Protein AF-A0A8S8Y1S9-F1 (afdb_monomer_lite)

Structure (mmCIF, N/CA/C/O backbone):
data_AF-A0A8S8Y1S9-F1
#
_entry.id   AF-A0A8S8Y1S9-F1
#
loop_
_atom_site.group_PDB
_atom_site.id
_atom_site.type_symbol
_atom_site.label_atom_id
_atom_site.label_alt_id
_atom_site.label_comp_id
_atom_site.label_asym_id
_atom_site.label_entity_id
_atom_site.label_seq_id
_atom_site.pdbx_PDB_ins_code
_atom_site.Cartn_x
_atom_site.Cartn_y
_atom_site.Cartn_z
_atom_site.occupancy
_atom_site.B_iso_or_equiv
_atom_site.auth_seq_id
_atom_site.auth_comp_id
_atom_site.auth_asym_id
_atom_site.auth_atom_id
_atom_site.pdbx_PDB_model_num
ATOM 1 N N . MET A 1 1 ? -6.685 8.969 -24.071 1.00 69.31 1 MET A N 1
ATOM 2 C CA . MET A 1 1 ? -7.157 7.574 -23.872 1.00 69.31 1 MET A CA 1
ATOM 3 C C . MET A 1 1 ? -6.039 6.537 -23.690 1.00 69.31 1 MET A C 1
ATOM 5 O O . MET A 1 1 ? -6.200 5.666 -22.845 1.00 69.31 1 MET A O 1
ATOM 9 N N . LEU A 1 2 ? -4.897 6.622 -24.392 1.00 87.88 2 LEU A N 1
ATOM 10 C CA . LEU A 1 2 ? -3.814 5.619 -24.298 1.00 87.88 2 LEU A CA 1
ATOM 11 C C . LEU A 1 2 ? -3.268 5.388 -22.871 1.00 87.88 2 LEU A C 1
ATOM 13 O O . LEU A 1 2 ? -3.117 4.245 -22.449 1.00 87.88 2 LEU A O 1
ATOM 17 N N . VAL A 1 3 ? -3.003 6.456 -22.108 1.00 91.81 3 VAL A N 1
ATOM 18 C CA . VAL A 1 3 ? -2.435 6.352 -20.747 1.00 91.81 3 VAL A CA 1
ATOM 19 C C . VAL A 1 3 ? -3.361 5.589 -19.802 1.00 91.81 3 VAL A C 1
ATOM 21 O O . VAL A 1 3 ? -2.899 4.709 -19.082 1.00 91.81 3 VAL A O 1
ATOM 24 N N . ARG A 1 4 ? -4.672 5.847 -19.859 1.00 91.69 4 ARG A N 1
ATOM 25 C CA . ARG A 1 4 ? -5.653 5.132 -19.035 1.00 91.69 4 ARG A CA 1
ATOM 26 C C . ARG A 1 4 ? -5.694 3.637 -19.362 1.00 91.69 4 ARG A C 1
ATOM 28 O O . ARG A 1 4 ? -5.714 2.814 -18.453 1.00 91.69 4 ARG A O 1
ATOM 35 N N . GLY A 1 5 ? -5.621 3.286 -20.647 1.00 94.00 5 GLY A N 1
ATOM 36 C CA . GLY A 1 5 ? -5.500 1.891 -21.079 1.00 94.00 5 GLY A CA 1
ATOM 37 C C . GLY A 1 5 ? -4.238 1.216 -20.531 1.00 94.00 5 GLY A C 1
ATOM 38 O O . GLY A 1 5 ? -4.306 0.093 -20.040 1.00 94.00 5 GLY A O 1
ATOM 39 N N . LEU A 1 6 ? -3.099 1.917 -20.535 1.00 95.12 6 LEU A N 1
ATOM 40 C CA . LEU A 1 6 ? -1.841 1.412 -19.972 1.00 95.12 6 LEU A CA 1
ATOM 41 C C . LEU A 1 6 ? -1.883 1.259 -18.443 1.00 95.12 6 LEU A C 1
ATOM 43 O O . LEU A 1 6 ? -1.315 0.297 -17.927 1.00 95.12 6 LEU A O 1
ATOM 47 N N . GLN A 1 7 ? -2.566 2.157 -17.725 1.00 94.94 7 GLN A N 1
ATOM 48 C CA . GLN A 1 7 ? -2.801 2.031 -16.280 1.00 94.94 7 GLN A CA 1
ATOM 49 C C . GLN A 1 7 ? -3.575 0.748 -15.966 1.00 94.94 7 GLN A C 1
ATOM 51 O O . GLN A 1 7 ? -3.089 -0.087 -15.205 1.00 94.94 7 GLN A O 1
ATOM 56 N N . ILE A 1 8 ? -4.725 0.551 -16.622 1.00 95.50 8 ILE A N 1
ATOM 57 C CA . ILE A 1 8 ? -5.569 -0.639 -16.440 1.00 95.50 8 ILE A CA 1
ATOM 58 C C . ILE A 1 8 ? -4.796 -1.904 -16.816 1.00 95.50 8 ILE A C 1
ATOM 60 O O . ILE A 1 8 ? -4.797 -2.878 -16.068 1.00 95.50 8 ILE A O 1
ATOM 64 N N . LEU A 1 9 ? -4.090 -1.889 -17.950 1.00 96.38 9 LEU A N 1
ATOM 65 C CA . LEU A 1 9 ? -3.278 -3.021 -18.383 1.00 96.38 9 LEU A CA 1
ATOM 66 C C . LEU A 1 9 ? -2.195 -3.360 -17.353 1.00 96.38 9 LEU A C 1
ATOM 68 O O . LEU A 1 9 ? -1.988 -4.533 -17.053 1.00 96.38 9 LEU A O 1
ATOM 72 N N . CYS A 1 10 ? -1.505 -2.357 -16.803 1.00 96.19 10 CYS A N 1
ATOM 73 C CA . CYS A 1 10 ? -0.505 -2.566 -15.759 1.00 96.19 10 CYS A CA 1
ATOM 74 C C . CYS A 1 10 ? -1.126 -3.231 -14.522 1.00 96.19 10 CYS A C 1
ATOM 76 O O . CYS A 1 10 ? -0.596 -4.239 -14.054 1.00 96.19 10 CYS A O 1
ATOM 78 N N . ASP A 1 11 ? -2.261 -2.718 -14.047 1.00 95.75 11 ASP A N 1
ATOM 79 C CA . ASP A 1 11 ? -2.952 -3.225 -12.857 1.00 95.75 11 ASP A CA 1
ATOM 80 C C . ASP A 1 11 ? -3.433 -4.676 -13.075 1.00 95.75 11 ASP A C 1
ATOM 82 O O . ASP A 1 11 ? -3.152 -5.561 -12.265 1.00 95.75 11 ASP A O 1
ATOM 86 N N . VAL A 1 12 ? -4.039 -4.971 -14.232 1.00 97.75 12 VAL A N 1
ATOM 87 C CA . VAL A 1 12 ? -4.480 -6.328 -14.609 1.00 97.75 12 VAL A CA 1
ATOM 88 C C . VAL A 1 12 ? -3.307 -7.305 -14.714 1.00 97.75 12 VAL A C 1
ATOM 90 O O . VAL A 1 12 ? -3.417 -8.455 -14.284 1.00 97.75 12 VAL A O 1
ATOM 93 N N . LEU A 1 13 ? -2.174 -6.886 -15.285 1.00 97.81 13 LEU A N 1
ATOM 94 C CA . LEU A 1 13 ? -0.993 -7.744 -15.400 1.00 97.81 13 LEU A CA 1
ATOM 95 C C . LEU A 1 13 ? -0.376 -8.053 -14.032 1.00 97.81 13 LEU A C 1
ATOM 97 O O . LEU A 1 13 ? 0.079 -9.180 -13.832 1.00 97.81 13 LEU A O 1
ATOM 101 N N . VAL A 1 14 ? -0.388 -7.096 -13.098 1.00 96.31 14 VAL A N 1
ATOM 102 C CA . VAL A 1 14 ? 0.038 -7.322 -11.708 1.00 96.31 14 VAL A CA 1
ATOM 103 C C . VAL A 1 14 ? -0.889 -8.324 -11.021 1.00 96.31 14 VAL A C 1
ATOM 105 O O . VAL A 1 14 ? -0.391 -9.301 -10.471 1.00 96.31 14 VAL A O 1
ATOM 108 N N . ILE A 1 15 ? -2.212 -8.145 -11.118 1.00 96.69 15 ILE A N 1
ATOM 109 C CA . ILE A 1 15 ? -3.206 -9.064 -10.529 1.00 96.69 15 ILE A CA 1
ATOM 110 C C . ILE A 1 15 ? -3.046 -10.487 -11.082 1.00 96.69 15 ILE A C 1
ATOM 112 O O . ILE A 1 15 ? -3.169 -11.467 -10.355 1.00 96.69 15 ILE A O 1
ATOM 116 N N . ARG A 1 16 ? -2.729 -10.617 -12.375 1.00 97.19 16 ARG A N 1
ATOM 117 C CA . ARG A 1 16 ? -2.505 -11.910 -13.042 1.00 97.19 16 ARG A CA 1
ATOM 118 C C . ARG A 1 16 ? -1.104 -12.491 -12.829 1.00 97.19 16 ARG A C 1
ATOM 120 O O . ARG A 1 16 ? -0.742 -13.436 -13.527 1.00 97.19 16 ARG A O 1
ATOM 127 N N . ASN A 1 17 ? -0.299 -11.918 -11.936 1.00 96.69 17 ASN A N 1
ATOM 128 C CA . ASN A 1 17 ? 1.083 -12.324 -11.666 1.00 96.69 17 ASN A CA 1
ATOM 129 C C . ASN A 1 17 ? 2.007 -12.319 -12.903 1.00 96.69 17 ASN A C 1
ATOM 131 O O . ASN A 1 17 ? 3.059 -12.957 -12.928 1.00 96.69 17 ASN A O 1
ATOM 135 N N . LYS A 1 18 ? 1.657 -11.566 -13.955 1.00 97.62 18 LYS A N 1
ATOM 136 C CA . LYS A 1 18 ? 2.454 -11.433 -15.185 1.00 97.62 18 LYS A CA 1
ATOM 137 C C . LYS A 1 18 ? 3.467 -10.298 -15.038 1.00 97.62 18 LYS A C 1
ATOM 139 O O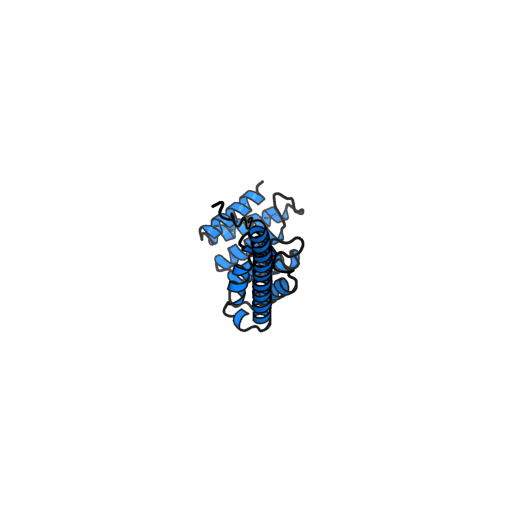 . LYS A 1 18 ? 3.436 -9.315 -15.780 1.00 97.62 18 LYS A O 1
ATOM 144 N N . PHE A 1 19 ? 4.370 -10.414 -14.065 1.00 96.75 19 PHE A N 1
ATOM 145 C CA . PHE A 1 19 ? 5.209 -9.297 -13.610 1.00 96.75 19 PHE A CA 1
ATOM 146 C C . PHE A 1 19 ? 6.200 -8.773 -14.657 1.00 96.75 19 PHE A C 1
ATOM 148 O O . PHE A 1 19 ? 6.443 -7.568 -14.729 1.00 96.75 19 PHE A O 1
ATOM 155 N N . SER A 1 20 ? 6.741 -9.642 -15.515 1.00 96.50 20 SER A N 1
ATOM 156 C CA . SER A 1 20 ? 7.614 -9.224 -16.621 1.00 96.50 20 SER A CA 1
ATOM 157 C C . SER A 1 20 ? 6.879 -8.303 -17.602 1.00 96.50 20 SER A C 1
ATOM 159 O O . SER A 1 20 ? 7.391 -7.234 -17.949 1.00 96.50 20 SER A O 1
ATOM 161 N N . LEU A 1 21 ? 5.649 -8.675 -17.973 1.00 96.94 21 LEU A N 1
ATOM 162 C CA . LEU A 1 21 ? 4.774 -7.884 -18.836 1.00 96.94 21 LEU A CA 1
ATOM 163 C C . LEU A 1 21 ? 4.291 -6.613 -18.130 1.00 96.94 21 LEU A C 1
ATOM 165 O O . LEU A 1 21 ? 4.302 -5.537 -18.733 1.00 96.94 21 LEU A O 1
ATOM 169 N N . ALA A 1 22 ? 3.935 -6.701 -16.846 1.00 97.31 22 ALA A N 1
ATOM 170 C CA . ALA A 1 22 ? 3.565 -5.539 -16.040 1.00 97.31 22 ALA A CA 1
ATOM 171 C C . ALA A 1 22 ? 4.701 -4.507 -16.013 1.00 97.31 22 ALA A C 1
ATOM 173 O O . ALA A 1 22 ? 4.475 -3.326 -16.256 1.00 97.31 22 ALA A O 1
ATOM 174 N N . MET A 1 23 ? 5.948 -4.949 -15.823 1.00 96.56 23 MET A N 1
ATOM 175 C CA . MET A 1 23 ? 7.124 -4.081 -15.872 1.00 96.56 23 MET A CA 1
ATOM 176 C C . MET A 1 23 ? 7.288 -3.422 -17.251 1.00 96.56 23 MET A C 1
ATOM 178 O O . MET A 1 23 ? 7.639 -2.241 -17.325 1.00 96.56 23 MET A O 1
ATOM 182 N N . THR A 1 24 ? 7.072 -4.150 -18.353 1.00 96.88 24 THR A N 1
ATOM 183 C CA . THR A 1 24 ? 7.135 -3.548 -19.697 1.00 96.88 24 THR A CA 1
ATOM 184 C C . THR A 1 24 ? 6.026 -2.523 -19.920 1.00 96.88 24 THR A C 1
ATOM 186 O O . THR A 1 24 ? 6.328 -1.427 -20.390 1.00 96.88 24 THR A O 1
ATOM 189 N N . SER A 1 25 ? 4.796 -2.823 -19.487 1.00 96.50 25 SER A N 1
ATOM 190 C CA . SER A 1 25 ? 3.659 -1.897 -19.538 1.00 96.50 25 SER A CA 1
ATOM 191 C C . SER A 1 25 ? 3.905 -0.651 -18.682 1.00 96.50 25 SER A C 1
ATOM 193 O O . SER A 1 25 ? 3.678 0.473 -19.113 1.00 96.50 25 SER A O 1
ATOM 195 N N . ALA A 1 26 ? 4.481 -0.805 -17.489 1.00 96.31 26 ALA A N 1
ATOM 196 C CA . ALA A 1 26 ? 4.823 0.322 -16.628 1.00 96.31 26 ALA A CA 1
ATOM 197 C C . ALA A 1 26 ? 5.879 1.247 -17.261 1.00 96.31 26 ALA A C 1
ATOM 199 O O . ALA A 1 26 ? 5.830 2.466 -17.101 1.00 96.31 26 ALA A O 1
ATOM 200 N N . LYS A 1 27 ? 6.844 0.695 -18.013 1.00 95.94 27 LYS A N 1
ATOM 201 C CA . LYS A 1 27 ? 7.820 1.514 -18.752 1.00 95.94 27 LYS A CA 1
ATOM 202 C C . LYS A 1 27 ? 7.153 2.338 -19.849 1.00 95.94 27 LYS A C 1
ATOM 204 O O . LYS A 1 27 ? 7.504 3.508 -20.002 1.00 95.94 27 LYS A O 1
ATOM 209 N N . THR A 1 28 ? 6.254 1.734 -20.625 1.00 96.12 28 THR A N 1
ATOM 210 C CA . THR A 1 28 ? 5.525 2.444 -21.683 1.00 96.12 28 THR A CA 1
ATOM 211 C C . THR A 1 28 ? 4.583 3.477 -21.078 1.00 96.12 28 THR A C 1
ATOM 213 O O . THR A 1 28 ? 4.599 4.620 -21.522 1.00 96.12 28 THR A O 1
ATOM 216 N N . LEU A 1 29 ? 3.881 3.132 -19.994 1.00 95.50 29 LEU A N 1
ATOM 217 C CA . LEU A 1 29 ? 3.043 4.047 -19.219 1.00 95.50 29 LEU A CA 1
ATOM 218 C C . LEU A 1 29 ? 3.815 5.302 -18.809 1.00 95.50 29 LEU A C 1
ATOM 220 O O . LEU A 1 29 ? 3.420 6.404 -19.166 1.00 95.50 29 LEU A O 1
ATOM 224 N N . LEU A 1 30 ? 4.951 5.150 -18.121 1.00 94.06 30 LEU A N 1
ATOM 225 C CA . LEU A 1 30 ? 5.742 6.294 -17.658 1.00 94.06 30 LEU A CA 1
ATOM 226 C C . LEU A 1 30 ? 6.335 7.120 -18.808 1.00 94.06 30 LEU A C 1
ATOM 228 O O . LEU A 1 30 ? 6.553 8.319 -18.650 1.00 94.06 30 LEU A O 1
ATOM 232 N N . ARG A 1 31 ? 6.613 6.505 -19.965 1.00 93.62 31 ARG A N 1
ATOM 233 C CA . ARG A 1 31 ? 7.074 7.227 -21.160 1.00 93.62 31 ARG A CA 1
ATOM 234 C C . ARG A 1 31 ? 5.961 8.092 -21.743 1.00 93.62 31 ARG A C 1
ATOM 236 O O . ARG A 1 31 ? 6.203 9.264 -22.010 1.00 93.62 31 ARG A O 1
ATOM 243 N N . GLU A 1 32 ? 4.773 7.527 -21.926 1.00 92.50 32 GLU A N 1
ATOM 244 C CA . GLU A 1 32 ? 3.622 8.262 -22.454 1.00 92.50 32 GLU A CA 1
ATOM 245 C C . GLU A 1 32 ? 3.137 9.317 -21.463 1.00 92.50 32 GLU A C 1
ATOM 247 O O . GLU A 1 32 ? 2.807 10.432 -21.855 1.00 92.50 32 GLU A O 1
ATOM 252 N N . ARG A 1 33 ? 3.196 9.019 -20.163 1.00 90.50 33 ARG A N 1
ATOM 253 C CA . ARG A 1 33 ? 2.768 9.948 -19.123 1.00 90.50 33 ARG A CA 1
ATOM 254 C C . ARG A 1 33 ? 3.610 11.219 -19.069 1.00 90.50 33 ARG A C 1
ATOM 256 O O . ARG A 1 33 ? 3.065 12.283 -18.825 1.00 90.50 33 ARG A O 1
ATOM 263 N N . LYS A 1 34 ? 4.908 11.146 -19.378 1.00 88.94 34 LYS A N 1
ATOM 264 C CA . LYS A 1 34 ? 5.771 12.338 -19.480 1.00 88.94 34 LYS A CA 1
ATOM 265 C C . LYS A 1 34 ? 5.347 13.321 -20.571 1.00 88.94 34 LYS A C 1
ATOM 267 O O . LYS A 1 34 ? 5.717 14.484 -20.488 1.00 88.94 34 LYS A O 1
ATOM 272 N N . LYS A 1 35 ? 4.610 12.865 -21.587 1.00 89.12 35 LYS A N 1
ATOM 273 C CA . LYS A 1 35 ? 4.089 13.731 -22.654 1.00 89.12 35 LYS A CA 1
ATOM 274 C C . LYS A 1 35 ? 2.852 14.518 -22.208 1.00 89.12 35 LYS A C 1
ATOM 276 O O . LYS A 1 35 ? 2.416 15.404 -22.931 1.00 89.12 35 LYS A O 1
ATOM 281 N N . ILE A 1 36 ? 2.288 14.191 -21.042 1.00 85.69 36 ILE A N 1
ATOM 282 C CA . ILE A 1 36 ? 1.087 14.812 -20.484 1.00 85.69 36 ILE A CA 1
ATOM 283 C C . ILE A 1 36 ? 1.468 15.460 -19.144 1.00 85.69 36 ILE A C 1
ATOM 285 O O . ILE A 1 36 ? 1.523 14.767 -18.124 1.00 85.69 36 ILE A O 1
ATOM 289 N N . PRO A 1 37 ? 1.778 16.769 -19.130 1.00 69.81 37 PRO A N 1
ATOM 290 C CA . PRO A 1 37 ? 2.307 17.435 -17.941 1.00 69.81 37 PRO A CA 1
ATOM 291 C C . PRO A 1 37 ? 1.256 17.611 -16.839 1.00 69.81 37 PRO A C 1
ATOM 293 O O . PRO A 1 37 ? 1.598 17.557 -15.659 1.00 69.81 37 PRO A O 1
ATOM 296 N N . ASN A 1 38 ? -0.015 17.769 -17.213 1.00 77.50 38 ASN A N 1
ATOM 297 C CA . ASN A 1 38 ? -1.082 18.073 -16.268 1.00 77.50 38 ASN A CA 1
ATOM 298 C C . ASN A 1 38 ? -1.798 16.802 -15.804 1.00 77.50 38 ASN A C 1
ATOM 300 O O . ASN A 1 38 ? -1.984 15.843 -16.562 1.00 77.50 38 ASN A O 1
ATOM 304 N N . ALA A 1 39 ? -2.181 16.793 -14.529 1.00 73.94 39 ALA A N 1
ATOM 305 C CA . ALA A 1 39 ? -3.190 15.865 -14.052 1.00 73.94 39 ALA A CA 1
ATOM 306 C C . ALA A 1 39 ? -4.544 16.271 -14.647 1.00 73.94 39 ALA A C 1
ATOM 308 O O . ALA A 1 39 ? -4.827 17.454 -14.812 1.00 73.94 39 ALA A O 1
ATOM 309 N N . ASP A 1 40 ? -5.334 15.269 -14.989 1.00 79.25 40 ASP A N 1
ATOM 310 C CA . ASP A 1 40 ? -6.718 15.387 -15.433 1.00 79.25 40 ASP A CA 1
ATOM 311 C C . ASP A 1 40 ? -7.485 14.291 -14.688 1.00 79.25 40 ASP A C 1
ATOM 313 O O . ASP A 1 40 ? -6.892 13.251 -14.362 1.00 79.25 40 ASP A O 1
ATOM 317 N N . ASP A 1 41 ? -8.770 14.499 -14.426 1.00 76.38 41 ASP A N 1
ATOM 318 C CA . ASP A 1 41 ? -9.615 13.621 -13.610 1.00 76.38 41 ASP A CA 1
ATOM 319 C C . ASP A 1 41 ? -9.572 12.172 -14.114 1.00 76.38 41 ASP A C 1
ATOM 321 O O . ASP A 1 41 ? -9.543 11.215 -13.339 1.00 76.38 41 ASP A O 1
ATOM 325 N N . MET A 1 42 ? -9.450 11.995 -15.432 1.00 80.38 42 MET A N 1
ATOM 326 C CA . MET A 1 42 ? -9.393 10.679 -16.070 1.00 80.38 42 MET A CA 1
ATOM 327 C C . MET A 1 42 ? -8.048 9.960 -15.917 1.00 80.38 42 MET A C 1
ATOM 329 O O . MET A 1 42 ? -7.991 8.729 -15.987 1.00 80.38 42 MET A O 1
ATOM 333 N N . ILE A 1 43 ? -6.946 10.697 -15.765 1.00 84.69 43 ILE A N 1
ATOM 334 C CA . ILE A 1 43 ? -5.584 10.137 -15.761 1.00 84.69 43 ILE A CA 1
ATOM 335 C C . ILE A 1 43 ? -4.988 10.136 -14.342 1.00 84.69 43 ILE A C 1
ATOM 337 O O . ILE A 1 43 ? -4.040 9.393 -14.070 1.00 84.69 43 ILE A O 1
ATOM 341 N N . GLY A 1 44 ? -5.533 10.939 -13.429 1.00 87.12 44 GLY A N 1
ATOM 342 C CA . GLY A 1 44 ? -5.057 11.075 -12.056 1.00 87.12 44 GLY A CA 1
ATOM 343 C C . GLY A 1 44 ? -3.690 11.750 -11.976 1.00 87.12 44 GLY A C 1
ATOM 344 O O . GLY A 1 44 ? -3.250 12.424 -12.909 1.00 87.12 44 GLY A O 1
ATOM 345 N N . TYR A 1 45 ? -2.977 11.545 -10.873 1.00 90.56 45 TYR A N 1
ATOM 346 C CA . TYR A 1 45 ? -1.686 12.188 -10.619 1.00 90.56 45 TYR A CA 1
ATOM 347 C C . TYR A 1 45 ? -0.503 11.329 -11.069 1.00 90.56 45 TYR A C 1
ATOM 349 O O . TYR A 1 45 ? -0.516 10.104 -10.958 1.00 90.56 45 TYR A O 1
ATOM 357 N N . TYR A 1 46 ? 0.588 11.973 -11.493 1.00 92.12 46 TYR A N 1
ATOM 358 C CA . TYR A 1 46 ? 1.786 11.265 -11.965 1.00 92.12 46 TYR A CA 1
ATOM 359 C C . TYR A 1 46 ? 2.417 10.341 -10.906 1.00 92.12 46 TYR A C 1
ATOM 361 O O . TYR A 1 46 ? 2.946 9.282 -11.250 1.00 92.12 46 TYR A O 1
ATOM 369 N N . TYR A 1 47 ? 2.315 10.679 -9.615 1.00 92.88 47 TYR A N 1
ATOM 370 C CA . TYR A 1 47 ? 2.852 9.830 -8.547 1.00 92.88 47 TYR A CA 1
ATOM 371 C C . TYR A 1 47 ? 2.186 8.445 -8.497 1.00 92.88 47 TYR A C 1
ATOM 373 O O . TYR A 1 47 ? 2.839 7.477 -8.113 1.00 92.88 47 TYR A O 1
ATOM 381 N N . GLN A 1 48 ? 0.925 8.324 -8.926 1.00 93.62 48 GLN A N 1
ATOM 382 C CA . GLN A 1 48 ? 0.200 7.051 -8.966 1.00 93.62 48 GLN A CA 1
ATOM 383 C C . GLN A 1 48 ? 0.779 6.131 -10.049 1.00 93.62 48 GLN A C 1
ATOM 385 O O . GLN A 1 48 ? 0.903 4.923 -9.860 1.00 93.62 48 GLN A O 1
ATOM 390 N N . ASP A 1 49 ? 1.212 6.698 -11.177 1.00 94.81 49 ASP A N 1
ATOM 391 C CA . ASP A 1 49 ? 1.899 5.945 -12.230 1.00 94.81 49 ASP A CA 1
ATOM 392 C C . ASP A 1 49 ? 3.316 5.540 -11.794 1.00 94.81 49 ASP A C 1
ATOM 394 O O . ASP A 1 49 ? 3.785 4.443 -12.112 1.00 94.81 49 ASP A O 1
ATOM 398 N N . LEU A 1 50 ? 3.992 6.386 -11.004 1.00 95.88 50 LEU A N 1
ATOM 399 C CA . LEU A 1 50 ? 5.253 6.025 -10.352 1.00 95.88 50 LEU A CA 1
ATOM 400 C C . LEU A 1 50 ? 5.060 4.887 -9.340 1.00 95.88 50 LEU A C 1
ATOM 402 O O . LEU A 1 50 ? 5.866 3.961 -9.337 1.00 95.88 50 LEU A O 1
ATOM 406 N N . GLN A 1 51 ? 3.996 4.907 -8.535 1.00 95.75 51 GLN A N 1
ATOM 407 C CA . GLN A 1 51 ? 3.633 3.824 -7.613 1.00 95.75 51 GLN A CA 1
ATOM 408 C C . GLN A 1 51 ? 3.389 2.507 -8.366 1.00 95.75 51 GLN A C 1
ATOM 410 O O . GLN A 1 51 ? 4.012 1.496 -8.036 1.00 95.75 51 GLN A O 1
ATOM 415 N N . ARG A 1 52 ? 2.580 2.525 -9.439 1.00 95.75 52 ARG A N 1
ATOM 416 C CA . ARG A 1 52 ? 2.370 1.363 -10.329 1.00 95.75 52 ARG A CA 1
ATOM 417 C C . ARG A 1 52 ? 3.686 0.816 -10.872 1.00 95.75 52 ARG A C 1
ATOM 419 O O . ARG A 1 52 ? 3.929 -0.390 -10.839 1.00 95.75 52 ARG A O 1
ATOM 426 N N . GLY A 1 53 ? 4.566 1.708 -11.329 1.00 96.12 53 GLY A N 1
ATOM 427 C CA . GLY A 1 53 ? 5.910 1.346 -11.766 1.00 96.12 53 GLY A CA 1
ATOM 428 C C . GLY A 1 53 ? 6.747 0.732 -10.646 1.00 96.12 53 GLY A C 1
ATOM 429 O O . GLY A 1 53 ? 7.369 -0.307 -10.851 1.00 96.12 53 GLY A O 1
ATOM 430 N N . GLY A 1 54 ? 6.737 1.320 -9.452 1.00 96.69 54 GLY A N 1
ATOM 431 C CA . GLY A 1 54 ? 7.408 0.781 -8.269 1.00 96.69 54 GLY A CA 1
ATOM 432 C C . GLY A 1 54 ? 7.011 -0.667 -8.005 1.00 96.69 54 GLY A C 1
ATOM 433 O O . GLY A 1 54 ? 7.878 -1.545 -7.971 1.00 96.69 54 GLY A O 1
ATOM 434 N N . LYS A 1 55 ? 5.700 -0.916 -7.943 1.00 96.50 55 LYS A N 1
ATOM 435 C CA . LYS A 1 55 ? 5.101 -2.231 -7.701 1.00 96.50 55 LYS A CA 1
ATOM 436 C C . LYS A 1 55 ? 5.463 -3.239 -8.790 1.00 96.50 55 LYS A C 1
ATOM 438 O O . LYS A 1 55 ? 6.013 -4.295 -8.489 1.00 96.50 55 LYS A O 1
ATOM 443 N N . ALA A 1 56 ? 5.259 -2.891 -10.061 1.00 97.12 56 ALA A N 1
ATOM 444 C CA . ALA A 1 56 ? 5.562 -3.777 -11.184 1.00 97.12 56 ALA A CA 1
ATOM 445 C C . ALA A 1 56 ? 7.052 -4.166 -11.249 1.00 97.12 56 ALA A C 1
ATOM 447 O O . ALA A 1 56 ? 7.386 -5.321 -11.508 1.00 97.12 56 ALA A O 1
ATOM 448 N N . PHE A 1 57 ? 7.966 -3.222 -10.996 1.00 97.56 57 PHE A N 1
ATOM 449 C CA . PHE A 1 57 ? 9.403 -3.511 -10.982 1.00 97.56 57 PHE A CA 1
ATOM 450 C C . PHE A 1 57 ? 9.830 -4.328 -9.760 1.00 97.56 57 PHE A C 1
ATOM 452 O O . PHE A 1 57 ? 10.680 -5.206 -9.908 1.00 97.56 57 PHE A O 1
ATOM 459 N N . ALA A 1 58 ? 9.276 -4.047 -8.578 1.00 96.56 58 ALA A N 1
ATOM 460 C CA . ALA A 1 58 ? 9.573 -4.795 -7.360 1.00 96.56 58 ALA A CA 1
ATOM 461 C C . ALA A 1 58 ? 9.129 -6.261 -7.480 1.00 96.56 58 ALA A C 1
ATOM 463 O O . ALA A 1 58 ? 9.951 -7.155 -7.278 1.00 96.56 58 ALA A O 1
ATOM 464 N N . LEU A 1 59 ? 7.888 -6.498 -7.921 1.00 96.31 59 LEU A N 1
ATOM 465 C CA . LEU A 1 59 ? 7.330 -7.842 -8.122 1.00 96.31 59 LEU A CA 1
ATOM 466 C C . LEU A 1 59 ? 8.042 -8.622 -9.239 1.00 96.31 59 LEU A C 1
ATOM 468 O O . LEU A 1 59 ? 8.179 -9.836 -9.161 1.00 96.31 59 LEU A O 1
ATOM 472 N N . ALA A 1 60 ? 8.586 -7.934 -10.248 1.00 95.88 60 ALA A N 1
ATOM 473 C CA . ALA A 1 60 ? 9.435 -8.546 -11.277 1.00 95.88 60 ALA A CA 1
ATOM 474 C C . ALA A 1 60 ? 10.882 -8.831 -10.807 1.00 95.88 60 ALA A C 1
ATOM 476 O O . ALA A 1 60 ? 11.766 -9.050 -11.638 1.00 95.88 60 ALA A O 1
ATOM 477 N N . GLY A 1 61 ? 11.168 -8.739 -9.503 1.00 94.69 61 GLY A N 1
ATOM 478 C CA . GLY A 1 61 ? 12.489 -8.980 -8.909 1.00 94.69 61 GLY A CA 1
ATOM 479 C C . GLY A 1 61 ? 13.475 -7.810 -9.025 1.00 94.69 61 GLY A C 1
ATOM 480 O O . GLY A 1 61 ? 14.564 -7.847 -8.454 1.00 94.69 61 GLY A O 1
ATOM 481 N N . LYS A 1 62 ? 13.117 -6.711 -9.700 1.00 96.06 62 LYS A N 1
ATOM 482 C CA . LYS A 1 62 ? 13.984 -5.529 -9.882 1.00 96.06 62 LYS A CA 1
ATOM 483 C C . LYS A 1 62 ? 13.810 -4.525 -8.744 1.00 96.06 62 LYS A C 1
ATOM 485 O O . LYS A 1 62 ? 13.569 -3.335 -8.979 1.00 96.06 62 LYS A O 1
ATOM 490 N N . LYS A 1 63 ? 14.001 -4.999 -7.508 1.00 95.50 63 LYS A N 1
ATOM 491 C CA . LYS A 1 63 ? 13.768 -4.256 -6.254 1.00 95.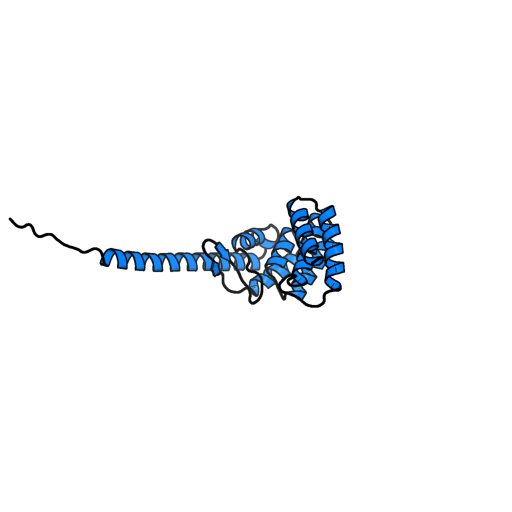50 63 LYS A CA 1
ATOM 492 C C . LYS A 1 63 ? 14.453 -2.885 -6.223 1.00 95.50 63 LYS A C 1
ATOM 494 O O . LYS A 1 63 ? 13.797 -1.889 -5.944 1.00 95.50 63 LYS A O 1
ATOM 499 N N . ARG A 1 64 ? 15.732 -2.784 -6.622 1.00 95.38 64 ARG A N 1
ATOM 500 C CA . ARG A 1 64 ? 16.470 -1.497 -6.659 1.00 95.38 64 ARG A CA 1
ATOM 501 C C . A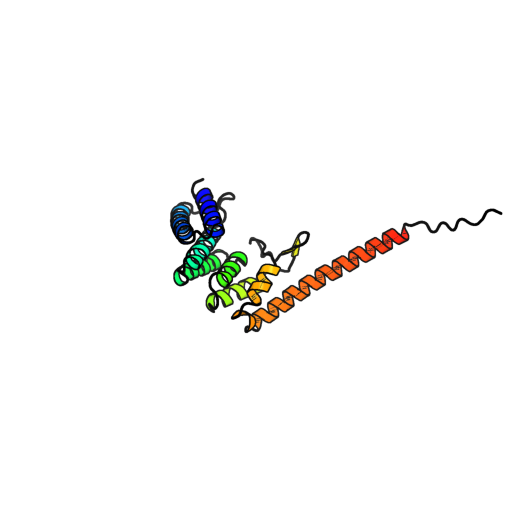RG A 1 64 ? 15.754 -0.436 -7.499 1.00 95.38 64 ARG A C 1
ATOM 503 O O . ARG A 1 64 ? 15.612 0.704 -7.073 1.00 95.38 64 ARG A O 1
ATOM 510 N N . LYS A 1 65 ? 15.269 -0.813 -8.685 1.00 94.94 65 LYS A N 1
ATOM 511 C CA . LYS A 1 65 ? 14.559 0.107 -9.580 1.00 94.94 65 LYS A CA 1
ATOM 512 C C . LYS A 1 65 ? 13.148 0.408 -9.073 1.00 94.94 65 LYS A C 1
ATOM 514 O O . LYS A 1 65 ? 12.751 1.570 -9.111 1.00 94.94 65 LYS A O 1
ATOM 519 N N . GLY A 1 66 ? 12.448 -0.591 -8.533 1.00 96.06 66 GLY A N 1
ATOM 520 C CA . GLY A 1 66 ? 11.161 -0.401 -7.854 1.00 96.06 66 GLY A CA 1
ATOM 521 C C . GLY A 1 66 ? 11.258 0.636 -6.731 1.00 96.06 66 GLY A C 1
ATOM 522 O O . GLY A 1 66 ? 10.545 1.637 -6.751 1.00 96.06 66 GLY A O 1
ATOM 523 N N . LYS A 1 67 ? 12.255 0.492 -5.848 1.00 96.88 67 LYS A N 1
ATOM 524 C CA . LYS A 1 67 ? 12.570 1.447 -4.774 1.00 96.88 67 LYS A CA 1
ATOM 525 C C . LYS A 1 67 ? 12.737 2.878 -5.287 1.00 96.88 67 LYS A C 1
ATOM 527 O O . LYS A 1 67 ? 12.184 3.805 -4.702 1.00 96.88 67 LYS A O 1
ATOM 532 N N . THR A 1 68 ? 13.457 3.087 -6.395 1.00 97.00 68 THR A N 1
ATOM 533 C CA . THR A 1 68 ? 13.618 4.448 -6.946 1.00 97.00 68 THR A CA 1
ATOM 534 C C . THR A 1 68 ? 12.303 5.080 -7.389 1.00 97.00 68 THR A C 1
ATOM 536 O O . THR A 1 68 ? 12.164 6.298 -7.292 1.00 97.00 68 THR A O 1
ATOM 539 N N . PHE A 1 69 ? 11.340 4.285 -7.861 1.00 97.00 69 PHE A N 1
ATOM 540 C CA . PHE A 1 69 ? 10.031 4.799 -8.244 1.00 97.00 69 PHE A CA 1
ATOM 541 C C . PHE A 1 69 ? 9.180 5.133 -7.022 1.00 97.00 69 PHE A C 1
ATOM 543 O O . PHE A 1 69 ? 8.611 6.218 -6.991 1.00 97.00 69 PHE A O 1
ATOM 550 N N . PHE A 1 70 ? 9.186 4.289 -5.988 1.00 97.31 70 PHE A N 1
ATOM 551 C CA . PHE A 1 70 ? 8.492 4.579 -4.731 1.00 97.31 70 PHE A CA 1
ATOM 552 C C . PHE A 1 70 ? 9.012 5.847 -4.049 1.00 97.31 70 PHE A C 1
ATOM 554 O O . PHE A 1 70 ? 8.226 6.710 -3.673 1.00 97.31 70 PHE A O 1
ATOM 561 N N . ILE A 1 71 ? 10.335 6.035 -3.980 1.00 96.69 71 ILE A N 1
ATOM 562 C CA . ILE A 1 71 ? 10.924 7.263 -3.418 1.00 96.69 71 ILE A CA 1
ATOM 563 C C . ILE A 1 71 ? 10.490 8.501 -4.219 1.00 96.69 71 ILE A C 1
ATOM 565 O O . ILE A 1 71 ? 10.233 9.555 -3.641 1.00 96.69 71 ILE A O 1
ATOM 569 N N . LYS A 1 72 ? 10.408 8.401 -5.552 1.00 96.06 72 LYS A N 1
ATOM 570 C CA . LYS A 1 72 ? 9.921 9.505 -6.393 1.00 96.06 72 LYS A CA 1
ATOM 571 C C . LYS A 1 72 ? 8.429 9.767 -6.179 1.00 96.06 72 LYS A C 1
ATOM 573 O O . LYS A 1 72 ? 8.048 10.928 -6.085 1.00 96.06 72 LYS A O 1
ATOM 578 N N . ALA A 1 73 ? 7.619 8.715 -6.065 1.00 95.44 73 ALA A N 1
ATOM 579 C CA . ALA A 1 73 ? 6.192 8.824 -5.781 1.00 95.44 73 ALA A CA 1
ATOM 580 C C . ALA A 1 73 ? 5.944 9.511 -4.429 1.00 95.44 73 ALA A C 1
ATOM 582 O O . ALA A 1 73 ? 5.136 10.433 -4.356 1.00 95.44 73 ALA A O 1
ATOM 583 N N . PHE A 1 74 ? 6.698 9.142 -3.388 1.00 94.69 74 PHE A N 1
ATOM 584 C CA . PHE A 1 74 ? 6.639 9.797 -2.080 1.00 94.69 74 PHE A CA 1
ATOM 585 C C . PHE A 1 74 ? 6.944 11.295 -2.183 1.00 94.69 74 PHE A C 1
ATOM 587 O O . PHE A 1 74 ? 6.140 12.120 -1.764 1.00 94.69 74 PHE A O 1
ATOM 594 N N . LYS A 1 75 ? 8.074 11.653 -2.811 1.00 94.12 75 LYS A N 1
ATOM 595 C CA . LYS A 1 75 ? 8.490 13.057 -2.964 1.00 94.12 75 LYS A CA 1
ATOM 596 C C . LYS A 1 75 ? 7.468 13.902 -3.717 1.00 94.12 75 LYS A C 1
ATOM 598 O O . LYS A 1 75 ? 7.297 15.066 -3.391 1.00 94.12 75 LYS A O 1
ATOM 603 N N . GLN A 1 76 ? 6.827 13.333 -4.734 1.00 92.44 76 GLN A N 1
ATOM 604 C CA . GLN A 1 76 ? 5.863 14.064 -5.548 1.00 92.44 76 GLN A CA 1
ATOM 605 C C . GLN A 1 76 ? 4.483 14.175 -4.892 1.00 92.44 76 GLN A C 1
ATOM 607 O O . GLN A 1 76 ? 3.789 15.160 -5.111 1.00 92.44 76 GLN A O 1
ATOM 612 N N . SER A 1 77 ? 4.075 13.164 -4.128 1.00 90.69 77 SER A N 1
ATOM 613 C CA . SER A 1 77 ? 2.782 13.164 -3.435 1.00 90.69 77 SER A CA 1
ATOM 614 C C . SER A 1 77 ? 2.803 13.883 -2.090 1.00 90.69 77 SER A C 1
ATOM 616 O O . SER A 1 77 ? 1.740 14.121 -1.534 1.00 90.69 77 SER A O 1
ATOM 618 N N . GLY A 1 78 ? 3.986 14.185 -1.549 1.00 89.56 78 GLY A N 1
ATOM 619 C CA . GLY A 1 78 ? 4.113 14.752 -0.209 1.00 89.56 78 GLY A CA 1
ATOM 620 C C . GLY A 1 78 ? 3.807 13.756 0.911 1.00 89.56 78 GLY A C 1
ATOM 621 O O . GLY A 1 78 ? 3.506 14.186 2.011 1.00 89.56 78 GLY A O 1
ATOM 622 N N . GLY A 1 79 ? 3.888 12.445 0.647 1.00 88.19 79 GLY A N 1
ATOM 623 C CA . GLY A 1 79 ? 3.659 11.418 1.671 1.00 88.19 79 GLY A CA 1
ATOM 624 C C . GLY A 1 79 ? 2.400 10.571 1.491 1.00 88.19 79 GLY A C 1
ATOM 625 O O . GLY A 1 79 ? 1.774 10.195 2.474 1.00 88.19 79 GLY A O 1
ATOM 626 N N . CYS A 1 80 ? 2.025 10.218 0.256 1.00 92.12 80 CYS A N 1
ATOM 627 C CA . CYS A 1 80 ? 0.893 9.317 0.023 1.00 92.12 80 CYS A CA 1
ATOM 628 C C . CYS A 1 80 ? 1.084 7.949 0.699 1.00 92.12 80 CYS A C 1
ATOM 630 O O . CYS A 1 80 ? 1.948 7.165 0.293 1.00 92.12 80 CYS A O 1
ATOM 632 N N . ILE A 1 81 ? 0.208 7.647 1.662 1.00 93.56 81 ILE A N 1
ATOM 633 C CA . ILE A 1 81 ? 0.217 6.403 2.446 1.00 93.56 81 ILE A CA 1
ATOM 634 C C . ILE A 1 81 ? 0.038 5.178 1.551 1.00 93.56 81 ILE A C 1
ATOM 636 O O . ILE A 1 81 ? 0.717 4.175 1.734 1.00 93.56 81 ILE A O 1
ATOM 640 N N . ALA A 1 82 ? -0.831 5.250 0.538 1.00 92.62 82 ALA A N 1
ATOM 641 C CA . ALA A 1 82 ? -1.046 4.129 -0.376 1.00 92.62 82 ALA A CA 1
ATOM 642 C C . ALA A 1 82 ? 0.251 3.746 -1.111 1.00 92.62 82 ALA A C 1
ATOM 644 O O . ALA A 1 82 ? 0.566 2.566 -1.264 1.00 92.62 82 ALA A O 1
ATOM 645 N N . ALA A 1 83 ? 1.027 4.750 -1.535 1.00 94.00 83 ALA A N 1
ATOM 646 C CA . ALA A 1 83 ? 2.272 4.537 -2.260 1.00 94.00 83 ALA A CA 1
ATOM 647 C C . ALA A 1 83 ? 3.391 4.001 -1.361 1.00 94.00 83 ALA A C 1
ATOM 649 O O . ALA A 1 83 ? 4.171 3.157 -1.804 1.00 94.00 83 ALA A O 1
ATOM 650 N N . THR A 1 84 ? 3.486 4.479 -0.118 1.00 94.81 84 THR A N 1
ATOM 651 C CA . THR A 1 84 ? 4.466 3.977 0.852 1.00 94.81 84 THR A CA 1
ATOM 652 C C . THR A 1 84 ? 4.105 2.586 1.355 1.00 94.81 84 THR A C 1
ATOM 654 O O . THR A 1 84 ? 5.002 1.754 1.445 1.00 94.81 84 THR A O 1
ATOM 657 N N . LEU A 1 85 ? 2.819 2.292 1.570 1.00 95.00 85 LEU A N 1
ATOM 658 C CA . LEU A 1 85 ? 2.311 0.963 1.923 1.00 95.00 85 LEU A CA 1
ATOM 659 C C . LEU A 1 85 ? 2.641 -0.075 0.841 1.00 95.00 85 LEU A C 1
ATOM 661 O O . LEU A 1 85 ? 3.202 -1.131 1.136 1.00 95.00 85 LEU A O 1
ATOM 665 N N . ASP A 1 86 ? 2.368 0.238 -0.430 1.00 94.81 86 ASP A N 1
ATOM 666 C CA . ASP A 1 86 ? 2.775 -0.612 -1.558 1.00 94.81 86 ASP A CA 1
ATOM 667 C C . ASP A 1 86 ? 4.303 -0.815 -1.601 1.00 94.81 86 ASP A C 1
ATOM 669 O O . ASP A 1 86 ? 4.783 -1.862 -2.035 1.00 94.81 86 ASP A O 1
ATOM 673 N N . ALA A 1 87 ? 5.088 0.171 -1.154 1.00 94.81 87 ALA A N 1
ATOM 674 C CA . ALA A 1 87 ? 6.544 0.091 -1.167 1.00 94.81 87 ALA A CA 1
ATOM 675 C C . ALA A 1 87 ? 7.090 -0.896 -0.127 1.00 94.81 87 ALA A C 1
ATOM 677 O O . ALA A 1 87 ? 7.904 -1.751 -0.483 1.00 94.81 87 ALA A O 1
ATOM 678 N N . VAL A 1 88 ? 6.644 -0.794 1.131 1.00 94.75 88 VAL A N 1
ATOM 679 C CA . VAL A 1 88 ? 7.080 -1.697 2.216 1.00 94.75 88 VAL A CA 1
ATOM 680 C C . VAL A 1 88 ? 6.535 -3.112 2.055 1.00 94.75 88 VAL A C 1
ATOM 682 O O . VAL A 1 88 ? 7.213 -4.063 2.428 1.00 94.75 88 VAL A O 1
ATOM 685 N N . THR A 1 89 ? 5.365 -3.272 1.434 1.00 93.44 89 THR A N 1
ATOM 686 C CA . THR A 1 89 ? 4.818 -4.602 1.117 1.00 93.44 89 THR A CA 1
ATOM 687 C C . THR A 1 89 ? 5.521 -5.259 -0.073 1.00 93.44 89 THR A C 1
ATOM 689 O O . THR A 1 89 ? 5.735 -6.466 -0.065 1.00 93.44 89 THR A O 1
ATOM 692 N N . ALA A 1 90 ? 5.919 -4.498 -1.100 1.00 92.75 90 ALA A N 1
ATOM 693 C CA . ALA A 1 90 ? 6.594 -5.062 -2.272 1.00 92.75 90 ALA A CA 1
ATOM 694 C C . ALA A 1 90 ? 8.108 -5.275 -2.075 1.00 92.75 90 ALA A C 1
ATOM 696 O O . ALA A 1 90 ? 8.719 -6.094 -2.771 1.00 92.75 90 ALA A O 1
ATOM 697 N N . ILE A 1 91 ? 8.743 -4.506 -1.187 1.00 93.00 91 ILE A N 1
ATOM 698 C CA . ILE A 1 91 ? 10.178 -4.585 -0.895 1.00 93.00 91 ILE A CA 1
ATOM 699 C C . ILE A 1 91 ? 10.365 -4.685 0.619 1.00 93.00 91 ILE A C 1
ATOM 701 O O . ILE A 1 91 ? 10.573 -3.691 1.313 1.00 93.00 91 ILE A O 1
ATOM 705 N N . GLU A 1 92 ? 10.330 -5.920 1.102 1.00 87.12 92 GLU A N 1
ATOM 706 C CA . GLU A 1 92 ? 10.563 -6.244 2.506 1.00 87.12 92 GLU A CA 1
ATOM 707 C C . GLU A 1 92 ? 11.971 -5.832 2.971 1.00 87.12 92 GLU A C 1
ATOM 709 O O . GLU A 1 92 ? 12.937 -5.860 2.199 1.00 87.12 92 GLU A O 1
ATOM 714 N N . ASN A 1 93 ? 12.082 -5.502 4.261 1.00 85.44 93 ASN A N 1
ATOM 715 C CA . ASN A 1 93 ? 13.331 -5.213 4.978 1.00 85.44 93 ASN A CA 1
ATOM 716 C C . ASN A 1 93 ? 14.151 -4.011 4.463 1.00 85.44 93 ASN A C 1
ATOM 718 O O . ASN A 1 93 ? 15.343 -3.913 4.754 1.00 85.44 93 ASN A O 1
ATOM 722 N N . ASP A 1 94 ? 13.541 -3.066 3.740 1.00 92.06 94 ASP A N 1
ATOM 723 C CA . ASP A 1 94 ? 14.219 -1.838 3.308 1.00 92.06 94 ASP A CA 1
ATOM 724 C C . ASP A 1 94 ? 14.019 -0.678 4.299 1.00 92.06 94 ASP A C 1
ATOM 726 O O . ASP A 1 94 ? 12.933 -0.108 4.401 1.00 92.06 94 ASP A O 1
ATOM 730 N N . GLU A 1 95 ? 15.094 -0.278 4.982 1.00 91.06 95 GLU A N 1
ATOM 731 C CA . GLU A 1 95 ? 15.079 0.775 6.017 1.00 91.06 95 GLU A CA 1
ATOM 732 C C . GLU A 1 95 ? 14.549 2.114 5.519 1.00 91.06 95 GLU A C 1
ATOM 734 O O . GLU A 1 95 ? 13.799 2.801 6.207 1.00 91.06 95 GLU A O 1
ATOM 739 N N . LYS A 1 96 ? 14.905 2.482 4.288 1.00 93.44 96 LYS A N 1
ATOM 740 C CA . LYS A 1 96 ? 14.491 3.766 3.731 1.00 93.44 96 LYS A CA 1
ATOM 741 C C . LYS A 1 96 ? 13.001 3.773 3.413 1.00 93.44 96 LYS A C 1
ATOM 743 O O . LYS A 1 96 ? 12.364 4.805 3.569 1.00 93.44 96 LYS A O 1
ATOM 748 N N . LEU A 1 97 ? 12.451 2.664 2.922 1.00 94.25 97 LEU A N 1
ATOM 749 C CA . LEU A 1 97 ? 11.017 2.575 2.644 1.00 94.25 97 LEU A CA 1
ATOM 750 C C . LEU A 1 97 ? 10.200 2.504 3.938 1.00 94.25 97 LEU A C 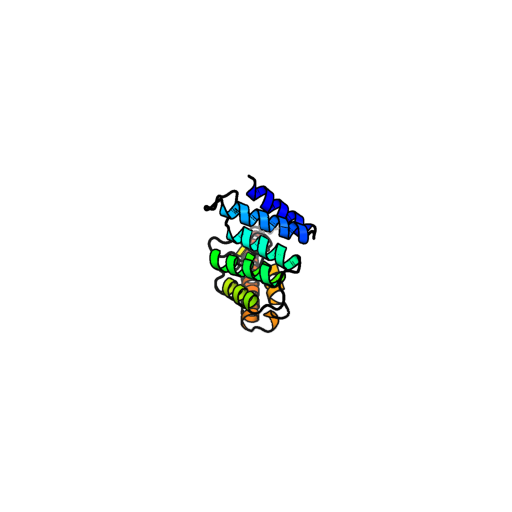1
ATOM 752 O O . LEU A 1 97 ? 9.150 3.136 4.000 1.00 94.25 97 LEU A O 1
ATOM 756 N N . ALA A 1 98 ? 10.715 1.822 4.965 1.00 93.94 98 ALA A N 1
ATOM 757 C CA . ALA A 1 98 ? 10.126 1.805 6.302 1.00 93.94 98 ALA A CA 1
ATOM 758 C C . ALA A 1 98 ? 10.045 3.217 6.912 1.00 93.94 98 ALA A C 1
ATOM 760 O O . ALA A 1 98 ? 8.963 3.645 7.303 1.00 93.94 98 ALA A O 1
ATOM 761 N N . ASP A 1 99 ? 11.141 3.983 6.891 1.00 93.88 99 ASP A N 1
ATOM 762 C CA . ASP A 1 99 ? 11.161 5.371 7.381 1.00 93.88 99 ASP A CA 1
ATOM 763 C C . ASP A 1 99 ? 10.184 6.273 6.602 1.00 93.88 99 ASP A C 1
ATOM 765 O O . ASP A 1 99 ? 9.430 7.041 7.195 1.00 93.88 99 ASP A O 1
ATOM 769 N N . LEU A 1 100 ? 10.114 6.147 5.270 1.00 94.31 100 LEU A N 1
ATOM 770 C CA . LEU A 1 100 ? 9.138 6.900 4.468 1.00 94.31 100 LEU A CA 1
ATOM 771 C C . LEU A 1 100 ? 7.686 6.536 4.805 1.00 94.31 100 LEU A C 1
ATOM 773 O O . LEU A 1 100 ? 6.826 7.417 4.817 1.00 94.31 100 LEU A O 1
ATOM 777 N N . PHE A 1 101 ? 7.409 5.259 5.071 1.00 95.12 101 PHE A N 1
ATOM 778 C CA . PHE A 1 101 ? 6.084 4.801 5.477 1.00 95.12 101 PHE A CA 1
ATOM 779 C C . PHE A 1 101 ? 5.686 5.364 6.843 1.00 95.12 101 PHE A C 1
ATOM 781 O O . PHE A 1 101 ? 4.610 5.947 6.966 1.00 95.12 101 PHE A O 1
ATOM 788 N N . LEU A 1 102 ? 6.576 5.303 7.833 1.00 93.75 102 LEU A N 1
ATOM 789 C CA . LEU A 1 102 ? 6.328 5.875 9.157 1.00 93.75 102 LEU A CA 1
ATOM 790 C C . LEU A 1 102 ? 6.085 7.385 9.091 1.00 93.75 102 LEU A C 1
ATOM 792 O O . LEU A 1 102 ? 5.093 7.860 9.634 1.00 93.75 102 LEU A O 1
ATOM 796 N N . ARG A 1 103 ? 6.887 8.127 8.317 1.00 93.19 103 ARG A N 1
ATOM 797 C CA . ARG A 1 103 ? 6.660 9.566 8.091 1.00 93.19 103 ARG A CA 1
ATOM 798 C C . ARG A 1 103 ? 5.296 9.858 7.467 1.00 93.19 103 ARG A C 1
ATOM 800 O O . ARG A 1 103 ? 4.638 10.811 7.870 1.00 93.19 103 ARG A O 1
ATOM 807 N N . SER A 1 104 ? 4.854 9.044 6.502 1.00 92.94 104 SER A N 1
ATOM 808 C CA . SER A 1 104 ? 3.515 9.212 5.916 1.00 92.94 104 SER A CA 1
ATOM 809 C C . SER A 1 104 ? 2.385 8.952 6.919 1.00 92.94 104 SER A C 1
ATOM 811 O O . SER A 1 104 ? 1.337 9.581 6.821 1.00 92.94 104 SER A O 1
ATOM 813 N N . LEU A 1 105 ? 2.597 8.070 7.903 1.00 92.25 105 LEU A N 1
ATOM 814 C CA . LEU A 1 105 ? 1.639 7.821 8.987 1.00 92.25 105 LEU A CA 1
ATOM 815 C C . LEU A 1 105 ? 1.672 8.918 10.057 1.00 92.25 105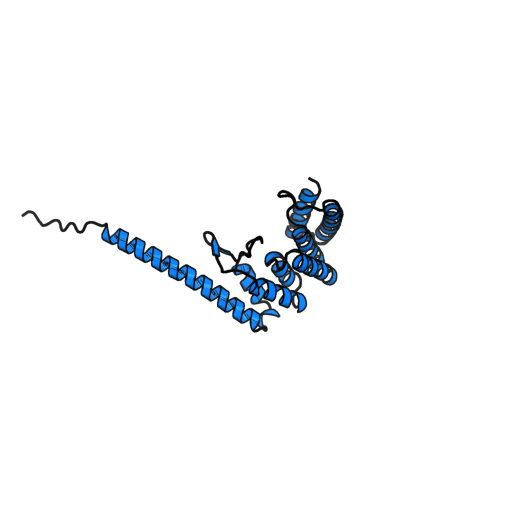 LEU A C 1
ATOM 817 O O . LEU A 1 105 ? 0.629 9.305 10.578 1.00 92.25 105 LEU A O 1
ATOM 821 N N . GLU A 1 106 ? 2.837 9.472 10.372 1.00 90.06 106 GLU A N 1
ATOM 822 C CA . GLU A 1 106 ? 2.956 10.615 11.286 1.00 90.06 106 GLU A CA 1
ATOM 823 C C . GLU A 1 106 ? 2.229 11.849 10.738 1.00 90.06 106 GLU A C 1
ATOM 825 O O . GLU A 1 106 ? 1.533 12.535 11.481 1.00 90.06 106 GLU A O 1
ATOM 830 N N . GLN A 1 107 ? 2.321 12.076 9.425 1.00 86.19 107 GLN A N 1
ATOM 831 C CA . GLN A 1 107 ? 1.616 13.148 8.713 1.00 86.19 107 GLN A CA 1
ATOM 832 C C . GLN A 1 107 ? 0.140 12.828 8.438 1.00 86.19 107 GLN A C 1
ATOM 834 O O . GLN A 1 107 ? -0.585 13.660 7.895 1.00 86.19 107 GLN A O 1
ATOM 839 N N . SER A 1 108 ? -0.309 11.619 8.777 1.00 85.25 108 SER A N 1
ATOM 840 C CA . SER A 1 108 ? -1.679 11.195 8.525 1.00 85.25 108 SER A CA 1
ATOM 841 C C . SER A 1 108 ? -2.660 11.779 9.540 1.00 85.25 108 SER A C 1
ATOM 843 O O . SER A 1 108 ? -2.358 11.918 10.733 1.00 85.25 108 SER A O 1
ATOM 845 N N . GLY A 1 109 ? -3.861 12.080 9.045 1.00 84.50 109 GLY A N 1
ATOM 846 C CA . GLY A 1 109 ? -4.986 12.543 9.849 1.00 84.50 109 GLY A CA 1
ATOM 847 C C . GLY A 1 109 ? -5.548 11.477 10.805 1.00 84.50 109 GLY A C 1
ATOM 848 O O . GLY A 1 109 ? -4.930 10.435 11.044 1.00 84.50 109 GLY A O 1
ATOM 849 N N . PRO A 1 110 ? -6.715 11.734 11.413 1.00 87.25 110 PRO A N 1
ATOM 850 C CA . PRO A 1 110 ? -7.393 10.754 12.255 1.00 87.25 110 PRO A CA 1
ATOM 851 C C . PRO A 1 110 ? -7.939 9.577 11.431 1.00 87.25 110 PRO A C 1
ATOM 853 O O . PRO A 1 110 ? -8.196 9.696 10.232 1.00 87.25 110 PRO A O 1
ATOM 856 N N . VAL A 1 111 ? -8.153 8.440 12.093 1.00 90.88 111 VAL A N 1
ATOM 857 C CA . VAL A 1 111 ? -8.923 7.327 11.535 1.00 90.88 111 VAL A CA 1
ATOM 858 C C . VAL A 1 111 ? -10.378 7.755 11.389 1.00 90.88 111 VAL A C 1
ATOM 860 O O . VAL A 1 111 ? -10.985 8.286 12.318 1.00 90.88 111 VAL A O 1
ATOM 863 N N . LEU A 1 112 ? -10.938 7.490 10.217 1.00 88.50 112 LEU A N 1
ATOM 864 C CA . LEU A 1 112 ? -12.336 7.718 9.894 1.00 88.50 112 LEU A CA 1
ATOM 865 C C . LEU A 1 112 ? -13.032 6.375 9.712 1.00 88.50 112 LEU A C 1
ATOM 867 O O . LEU A 1 112 ? -12.451 5.426 9.182 1.00 88.50 112 LEU A O 1
ATOM 871 N N . ARG A 1 113 ? -14.302 6.303 10.104 1.00 88.12 113 ARG A N 1
ATOM 872 C CA . ARG A 1 113 ? -15.154 5.168 9.764 1.00 88.12 113 ARG A CA 1
ATOM 873 C C . ARG A 1 113 ? -15.963 5.483 8.517 1.00 88.12 113 ARG A C 1
ATOM 875 O O . ARG A 1 113 ? -16.707 6.459 8.482 1.00 88.12 113 ARG A O 1
ATOM 882 N N . LEU A 1 114 ? -15.810 4.646 7.497 1.00 85.12 114 LEU A N 1
ATOM 883 C CA . LEU A 1 114 ? -16.559 4.722 6.248 1.00 85.12 114 LEU A CA 1
ATOM 884 C C . LEU A 1 114 ? -17.354 3.423 6.088 1.00 85.12 114 LEU A C 1
ATOM 886 O O . LEU A 1 114 ? -16.856 2.405 5.612 1.00 85.12 114 LEU A O 1
ATOM 890 N N . GLY A 1 115 ? -18.606 3.451 6.547 1.00 84.31 115 GLY A N 1
ATOM 891 C CA . GLY A 1 115 ? -19.456 2.264 6.613 1.00 84.31 115 GLY A CA 1
ATOM 892 C C . GLY A 1 115 ? -18.933 1.249 7.634 1.00 84.31 115 GLY A C 1
ATOM 893 O O . GLY A 1 115 ? -18.938 1.512 8.837 1.00 84.31 115 GLY A O 1
ATOM 894 N N . GLN A 1 116 ? -18.502 0.083 7.149 1.00 84.75 116 GLN A N 1
ATOM 895 C CA . GLN A 1 116 ? -17.986 -1.012 7.985 1.00 84.75 116 GLN A CA 1
ATOM 896 C C . GLN A 1 116 ? -16.454 -1.045 8.082 1.00 84.75 116 GLN A C 1
ATOM 898 O O . GLN A 1 116 ? -15.919 -1.874 8.811 1.00 84.75 116 GLN A O 1
ATOM 903 N N . SER A 1 117 ? -15.738 -0.180 7.356 1.00 88.88 117 SER A N 1
ATOM 904 C CA . SER A 1 117 ? -14.275 -0.161 7.360 1.00 88.88 117 SER A CA 1
ATOM 905 C C . SER A 1 117 ? -13.710 1.096 8.017 1.00 88.88 117 SER A C 1
ATOM 907 O O . SER A 1 117 ? -14.303 2.180 7.998 1.00 88.88 117 SER A O 1
ATOM 909 N N . PHE A 1 118 ? -12.521 0.932 8.595 1.00 91.12 118 PHE A N 1
ATOM 910 C CA . PHE A 1 118 ? -11.719 2.021 9.136 1.00 91.12 118 PHE A CA 1
ATOM 911 C C . PHE A 1 118 ? -10.691 2.448 8.100 1.00 91.12 118 PHE A C 1
ATOM 913 O O . PHE A 1 118 ? -9.902 1.636 7.610 1.00 91.12 118 PHE A O 1
ATOM 920 N N . MET A 1 119 ? -10.703 3.731 7.774 1.00 90.88 119 MET A N 1
ATOM 921 C CA . MET A 1 119 ? -9.917 4.317 6.703 1.00 90.88 119 MET A CA 1
ATOM 922 C C . MET A 1 119 ? -9.086 5.468 7.257 1.00 90.88 119 MET A C 1
ATOM 924 O O . MET A 1 119 ? -9.549 6.270 8.064 1.00 90.88 119 MET A O 1
ATOM 928 N N . LEU A 1 120 ? -7.845 5.554 6.804 1.00 89.94 120 LEU A N 1
ATOM 929 C CA . LEU A 1 120 ? -6.940 6.651 7.089 1.00 89.94 120 LEU A CA 1
ATOM 930 C C . LEU A 1 120 ? -6.833 7.496 5.824 1.00 89.94 120 LEU A C 1
ATOM 932 O O . LEU A 1 120 ? -6.348 7.020 4.794 1.00 89.94 120 LEU A O 1
ATOM 936 N N . GLN A 1 121 ? -7.325 8.730 5.884 1.00 82.25 121 GLN A N 1
ATOM 937 C CA . GLN A 1 121 ? -7.357 9.631 4.738 1.00 82.25 121 GLN A CA 1
ATOM 938 C C . GLN A 1 121 ? -6.598 10.920 5.066 1.00 82.25 121 GLN A C 1
ATOM 940 O O . GLN A 1 121 ? -7.082 11.725 5.859 1.00 82.25 121 GLN A O 1
ATOM 945 N N . PRO A 1 122 ? -5.408 11.126 4.483 1.00 81.12 122 PRO A N 1
ATOM 946 C CA . PRO A 1 122 ? -4.737 12.419 4.521 1.00 81.12 122 PRO A CA 1
ATOM 947 C C . PRO A 1 122 ? -5.413 13.418 3.573 1.00 81.12 122 PRO A C 1
ATOM 949 O O . PRO A 1 122 ? -6.044 13.024 2.586 1.00 81.12 122 PRO A O 1
ATOM 952 N N . ASP A 1 123 ? -5.213 14.709 3.830 1.00 76.56 123 ASP A N 1
ATOM 953 C CA . ASP A 1 123 ? -5.762 15.785 3.003 1.00 76.56 123 ASP A CA 1
ATOM 954 C C . ASP A 1 123 ? -5.334 15.641 1.535 1.00 76.56 123 ASP A C 1
ATOM 956 O O . ASP A 1 123 ? -4.150 15.502 1.219 1.00 76.56 123 ASP A O 1
ATOM 960 N N . ASN A 1 124 ? -6.309 15.681 0.621 1.00 78.81 124 ASN A N 1
ATOM 961 C CA . ASN A 1 124 ? -6.118 15.570 -0.834 1.00 78.81 124 ASN A CA 1
ATOM 962 C C . ASN A 1 124 ? -5.407 14.287 -1.316 1.00 78.81 124 ASN A C 1
ATOM 964 O O . ASN A 1 124 ? -4.900 14.233 -2.441 1.00 78.81 124 ASN A O 1
ATOM 968 N N . LEU A 1 125 ? -5.373 13.237 -0.494 1.00 84.94 125 LEU A N 1
ATOM 969 C CA . LEU A 1 125 ? -4.737 11.960 -0.810 1.00 84.94 125 LEU A CA 1
ATOM 970 C C . LEU A 1 125 ? -5.735 10.797 -0.704 1.00 84.94 125 LEU A C 1
ATOM 972 O O . LEU A 1 125 ? -6.766 10.909 -0.038 1.00 84.94 125 LEU A O 1
ATOM 976 N N . PRO A 1 126 ? -5.469 9.670 -1.394 1.00 85.56 126 PRO A N 1
ATOM 977 C CA . PRO A 1 126 ? -6.365 8.524 -1.357 1.00 85.56 126 PRO A CA 1
ATOM 978 C C . PRO A 1 126 ? -6.443 7.937 0.054 1.00 85.56 126 PRO A C 1
ATOM 980 O O . PRO A 1 126 ? -5.421 7.769 0.724 1.00 85.56 126 PRO A O 1
ATOM 983 N N . ALA A 1 127 ? -7.660 7.583 0.463 1.00 88.50 127 ALA A N 1
ATOM 984 C CA . ALA A 1 127 ? -7.908 6.868 1.703 1.00 88.50 127 ALA A CA 1
ATOM 985 C C . ALA A 1 127 ? -7.346 5.439 1.630 1.00 88.50 127 ALA A C 1
ATOM 987 O O . ALA A 1 127 ? -7.433 4.773 0.594 1.00 88.50 127 ALA A O 1
ATOM 988 N N . VAL A 1 128 ? -6.782 4.969 2.739 1.00 91.75 128 VAL A N 1
ATOM 989 C CA . VAL A 1 128 ? -6.190 3.632 2.862 1.00 91.75 128 VAL A CA 1
ATOM 990 C C . VAL A 1 128 ? -6.807 2.910 4.046 1.00 91.75 128 VAL A C 1
ATOM 992 O O . VAL A 1 128 ? -6.975 3.491 5.114 1.00 91.75 128 VAL A O 1
ATOM 995 N N . GLU A 1 129 ? -7.124 1.633 3.867 1.00 93.44 129 GLU A N 1
ATOM 996 C CA . GLU A 1 129 ? -7.699 0.815 4.929 1.00 93.44 129 GLU A CA 1
ATOM 997 C C . GLU A 1 129 ? -6.700 0.592 6.069 1.00 93.44 129 GLU A C 1
ATOM 999 O O . GLU A 1 129 ? -5.564 0.153 5.858 1.00 93.44 129 GLU A O 1
ATOM 1004 N N . VAL A 1 130 ? -7.142 0.860 7.298 1.00 92.56 130 VAL A N 1
ATOM 1005 C CA . VAL A 1 130 ? -6.305 0.759 8.500 1.00 92.56 130 VAL A CA 1
ATOM 1006 C C . VAL A 1 130 ? -5.837 -0.678 8.729 1.00 92.56 130 VAL A C 1
ATOM 1008 O O . VAL A 1 130 ? -4.704 -0.889 9.152 1.00 92.56 130 VAL A O 1
ATOM 1011 N N . VAL A 1 131 ? -6.648 -1.676 8.373 1.00 92.81 131 VAL A N 1
ATOM 1012 C CA . VAL A 1 131 ? -6.282 -3.099 8.476 1.00 92.81 131 VAL A CA 1
ATOM 1013 C C . VAL A 1 131 ? -5.023 -3.415 7.660 1.00 92.81 131 VAL A C 1
ATOM 1015 O O . VAL A 1 131 ? -4.116 -4.091 8.147 1.00 92.81 131 VAL A O 1
ATOM 1018 N N . ALA A 1 132 ? -4.922 -2.884 6.438 1.00 93.00 132 ALA A N 1
ATOM 1019 C CA . ALA A 1 132 ? -3.752 -3.089 5.587 1.00 93.00 132 ALA A CA 1
ATOM 1020 C C . ALA A 1 132 ? -2.497 -2.406 6.160 1.00 93.00 132 ALA A C 1
ATOM 1022 O O . ALA A 1 132 ? -1.400 -2.961 6.083 1.00 93.00 132 ALA A O 1
ATOM 1023 N N . ILE A 1 133 ? -2.667 -1.230 6.774 1.00 93.75 133 ILE A N 1
ATOM 1024 C CA . ILE A 1 133 ? -1.596 -0.491 7.455 1.00 93.75 133 ILE A CA 1
ATOM 1025 C C . ILE A 1 133 ? -1.092 -1.274 8.669 1.00 93.75 133 ILE A C 1
ATOM 1027 O O . ILE A 1 133 ? 0.113 -1.478 8.797 1.00 93.75 133 ILE A O 1
ATOM 1031 N N . LEU A 1 134 ? -1.997 -1.754 9.527 1.00 93.56 134 LEU A N 1
ATOM 1032 C CA . LEU A 1 134 ? -1.654 -2.550 10.709 1.00 93.56 134 LEU A CA 1
ATOM 1033 C C . LEU A 1 134 ? -0.873 -3.807 10.321 1.00 93.56 134 LEU A C 1
ATOM 1035 O O . LEU A 1 134 ? 0.194 -4.059 10.875 1.00 93.56 134 LEU A O 1
ATOM 1039 N N . LYS A 1 135 ? -1.334 -4.526 9.291 1.00 93.00 135 LYS A N 1
ATOM 1040 C CA . LYS A 1 135 ? -0.634 -5.707 8.773 1.00 93.00 135 LYS A CA 1
ATOM 1041 C C . LYS A 1 135 ? 0.785 -5.388 8.290 1.00 93.00 135 LYS A C 1
ATOM 1043 O O . LYS A 1 135 ? 1.688 -6.199 8.465 1.00 93.00 135 LYS A O 1
ATOM 1048 N N . ALA A 1 136 ? 0.992 -4.229 7.664 1.00 92.19 136 ALA A N 1
ATOM 1049 C CA . ALA A 1 136 ? 2.323 -3.811 7.228 1.00 92.19 136 ALA A CA 1
ATOM 1050 C C . ALA A 1 136 ? 3.229 -3.417 8.405 1.00 92.19 136 ALA A C 1
ATOM 1052 O O . ALA A 1 136 ? 4.415 -3.746 8.386 1.00 92.19 136 ALA A O 1
ATOM 1053 N N . LEU A 1 137 ? 2.683 -2.756 9.433 1.00 91.69 137 LEU A N 1
ATOM 1054 C CA . LEU A 1 137 ? 3.419 -2.385 10.649 1.00 91.69 137 LEU A CA 1
ATOM 1055 C C . LEU A 1 137 ? 3.857 -3.608 11.469 1.00 91.69 137 LEU A C 1
ATOM 1057 O O . LEU A 1 137 ? 4.916 -3.576 12.087 1.00 91.69 137 LEU A O 1
ATOM 1061 N N . GLU A 1 138 ? 3.094 -4.699 11.423 1.00 88.94 138 GLU A N 1
ATOM 1062 C CA . GLU A 1 138 ? 3.443 -5.986 12.045 1.00 88.94 138 GLU A CA 1
ATOM 1063 C C . GLU A 1 138 ? 4.518 -6.776 11.264 1.00 88.94 138 GLU A C 1
ATOM 1065 O O . GLU A 1 138 ? 4.932 -7.856 11.685 1.00 88.94 138 GLU A O 1
ATOM 1070 N N . GLY A 1 139 ? 5.003 -6.255 10.130 1.00 86.12 139 GLY A N 1
ATOM 1071 C CA . GLY A 1 139 ? 6.063 -6.881 9.340 1.00 86.12 139 GLY A CA 1
ATOM 1072 C C . GLY A 1 139 ? 7.425 -6.911 10.057 1.00 86.12 139 GLY A C 1
ATOM 1073 O O . GLY A 1 139 ? 7.713 -6.045 10.880 1.00 86.12 139 GLY A O 1
ATOM 1074 N N . PRO A 1 140 ? 8.333 -7.834 9.685 1.00 78.31 140 PRO A N 1
ATOM 1075 C CA . PRO A 1 140 ? 9.520 -8.200 10.473 1.00 78.31 140 PRO A CA 1
ATOM 1076 C C . PRO A 1 140 ? 10.512 -7.058 10.742 1.00 78.31 140 PRO A C 1
ATOM 1078 O O . PRO A 1 140 ? 11.248 -7.093 11.725 1.00 78.31 140 PRO A O 1
ATOM 1081 N N . LYS A 1 141 ? 10.569 -6.046 9.867 1.00 82.25 141 LYS A N 1
ATOM 1082 C CA . LYS A 1 141 ? 11.437 -4.872 10.054 1.00 82.25 141 LYS A CA 1
ATOM 1083 C C . LYS A 1 141 ? 10.765 -3.773 10.876 1.00 82.25 141 LYS A C 1
ATOM 1085 O O . LYS A 1 141 ? 11.452 -3.096 11.629 1.00 82.25 141 LYS A O 1
ATOM 1090 N N . LEU A 1 142 ? 9.455 -3.589 10.710 1.00 84.44 142 LEU A N 1
ATOM 1091 C CA . LEU A 1 142 ? 8.688 -2.537 11.382 1.00 84.44 142 LEU A CA 1
ATOM 1092 C C . LEU A 1 142 ? 8.282 -2.958 12.796 1.00 84.44 142 LEU A C 1
ATOM 1094 O O . LEU A 1 142 ? 8.239 -2.114 13.677 1.00 84.44 142 LEU A O 1
ATOM 1098 N N . SER A 1 143 ? 8.104 -4.253 13.057 1.00 80.50 143 SER A N 1
ATOM 1099 C CA . SER A 1 143 ? 7.772 -4.782 14.384 1.00 80.50 143 SER A CA 1
ATOM 1100 C C . SER A 1 143 ? 8.829 -4.486 15.454 1.00 80.50 143 SER A C 1
ATOM 1102 O O . SER A 1 143 ? 8.526 -4.527 16.642 1.00 80.50 143 SER A O 1
ATOM 1104 N N . LEU A 1 144 ? 10.071 -4.222 15.039 1.00 82.81 144 LEU A N 1
ATOM 1105 C CA . LEU A 1 144 ? 11.192 -3.883 15.919 1.00 82.81 144 LEU A CA 1
ATOM 1106 C C . LEU A 1 144 ? 11.321 -2.372 16.167 1.00 82.81 144 LEU A C 1
ATOM 1108 O O . LEU A 1 144 ? 12.132 -1.964 16.993 1.00 82.81 144 LEU A O 1
ATOM 1112 N N . ASP A 1 145 ? 10.572 -1.545 15.436 1.00 87.75 145 ASP A N 1
ATOM 1113 C CA . ASP A 1 145 ? 10.645 -0.090 15.528 1.00 87.75 145 ASP A CA 1
ATOM 1114 C C . ASP A 1 145 ? 9.627 0.434 16.552 1.00 87.75 145 ASP A C 1
ATOM 1116 O O . ASP A 1 145 ? 8.426 0.155 16.479 1.00 87.75 145 ASP A O 1
ATOM 1120 N N . GLU A 1 146 ? 10.095 1.240 17.503 1.00 89.62 146 GLU A N 1
ATOM 1121 C CA . GLU A 1 146 ? 9.244 1.878 18.510 1.00 89.62 146 GLU A CA 1
ATOM 1122 C C . GLU A 1 146 ? 8.208 2.818 17.881 1.00 89.62 146 GLU A C 1
ATOM 1124 O O . GLU A 1 146 ? 7.082 2.923 18.366 1.00 89.62 146 GLU A O 1
ATOM 1129 N N . ARG A 1 147 ? 8.532 3.474 16.761 1.00 91.56 147 ARG A N 1
ATOM 1130 C CA . ARG A 1 147 ? 7.565 4.350 16.081 1.00 91.56 147 ARG A CA 1
ATOM 1131 C C . ARG A 1 147 ? 6.415 3.549 15.495 1.00 91.56 147 ARG A C 1
ATOM 1133 O O . ARG A 1 147 ? 5.268 3.987 15.539 1.00 91.56 147 ARG A O 1
ATOM 1140 N N . ALA A 1 148 ? 6.704 2.364 14.961 1.00 90.88 148 ALA A N 1
ATOM 1141 C CA . ALA A 1 148 ? 5.674 1.489 14.422 1.00 90.88 148 ALA A CA 1
ATOM 1142 C C . ALA A 1 148 ? 4.727 1.009 15.529 1.00 90.88 148 ALA A C 1
ATOM 1144 O O . ALA A 1 148 ? 3.510 1.041 15.340 1.00 90.88 148 ALA A O 1
ATOM 1145 N N . SER A 1 149 ? 5.258 0.639 16.701 1.00 90.44 149 SER A N 1
ATOM 1146 C CA . SER A 1 149 ? 4.435 0.213 17.839 1.00 90.44 149 SER A CA 1
ATOM 1147 C C . SER A 1 149 ? 3.537 1.344 18.358 1.00 90.44 149 SER A C 1
ATOM 1149 O O . SER A 1 149 ? 2.349 1.117 18.598 1.00 90.44 149 SER A O 1
ATOM 1151 N N . GLN A 1 150 ? 4.047 2.578 18.418 1.00 92.50 150 GLN A N 1
ATOM 1152 C CA . GLN A 1 150 ? 3.253 3.765 18.752 1.00 92.50 150 GLN A CA 1
ATOM 1153 C C . GLN A 1 150 ? 2.129 4.014 17.738 1.00 92.50 150 GLN A C 1
ATOM 1155 O O . GLN A 1 150 ? 0.992 4.272 18.136 1.00 92.50 150 GLN A O 1
ATOM 1160 N N . GLN A 1 151 ? 2.402 3.892 16.432 1.00 92.31 151 GLN A N 1
ATOM 1161 C CA . GLN A 1 151 ? 1.358 4.041 15.410 1.00 92.31 151 GLN A CA 1
ATOM 1162 C C . GLN A 1 151 ? 0.307 2.926 15.503 1.00 92.31 151 GLN A C 1
ATOM 1164 O O . GLN A 1 151 ? -0.884 3.211 15.397 1.00 92.31 151 GLN A O 1
ATOM 1169 N N . ILE A 1 152 ? 0.705 1.677 15.775 1.00 92.50 152 ILE A N 1
ATOM 1170 C CA . ILE A 1 152 ? -0.242 0.575 16.013 1.00 92.50 152 ILE A CA 1
ATOM 1171 C C . ILE A 1 152 ? -1.161 0.907 17.195 1.00 92.50 152 ILE A C 1
ATOM 1173 O O . ILE A 1 152 ? -2.380 0.774 17.078 1.00 92.50 152 ILE A O 1
ATOM 1177 N N . GLN A 1 153 ? -0.598 1.351 18.322 1.00 93.00 153 GLN A N 1
ATOM 1178 C CA . GLN A 1 153 ? -1.373 1.710 19.511 1.00 93.00 153 GLN A CA 1
ATOM 1179 C C . GLN A 1 153 ? -2.320 2.880 19.237 1.00 93.00 153 GLN A C 1
ATOM 1181 O O . GLN A 1 153 ? -3.502 2.786 19.563 1.00 93.00 153 GLN A O 1
ATOM 1186 N N . ARG A 1 154 ? -1.838 3.941 18.574 1.00 94.00 154 ARG A N 1
ATOM 1187 C CA . ARG A 1 154 ? -2.658 5.089 18.158 1.00 94.00 154 ARG A CA 1
ATOM 1188 C C . ARG A 1 154 ? -3.848 4.638 17.314 1.00 94.00 154 ARG A C 1
ATOM 1190 O O . ARG A 1 154 ? -4.978 5.012 17.615 1.00 94.00 154 ARG A O 1
ATOM 1197 N N . LEU A 1 155 ? -3.609 3.841 16.271 1.00 93.44 155 LEU A N 1
ATOM 1198 C CA . LEU A 1 155 ? -4.660 3.389 15.355 1.00 93.44 155 LEU A CA 1
ATOM 1199 C C . LEU A 1 155 ? -5.683 2.496 16.070 1.00 93.44 155 LEU A C 1
ATOM 1201 O O . LEU A 1 155 ? -6.884 2.707 15.919 1.00 93.44 155 LEU A O 1
ATOM 1205 N N . LYS A 1 156 ? -5.227 1.549 16.902 1.00 93.44 156 LYS A N 1
ATOM 1206 C CA . LYS A 1 156 ? -6.114 0.673 17.689 1.00 93.44 156 LYS A CA 1
ATOM 1207 C C . LYS A 1 156 ? -6.944 1.454 18.711 1.00 93.44 156 LYS A C 1
ATOM 1209 O O . LYS A 1 156 ? -8.137 1.196 18.846 1.00 93.44 156 LYS A O 1
ATOM 1214 N N . ALA A 1 157 ? -6.347 2.436 19.386 1.00 92.88 157 ALA A N 1
ATOM 1215 C CA . ALA A 1 157 ? -7.061 3.300 20.322 1.00 92.88 157 ALA A CA 1
ATOM 1216 C C . ALA A 1 157 ? -8.144 4.130 19.616 1.00 92.88 157 ALA A C 1
ATOM 1218 O O . ALA A 1 157 ? -9.257 4.238 20.124 1.00 92.88 157 ALA A O 1
ATOM 1219 N N . GLN A 1 158 ? -7.853 4.667 18.426 1.00 91.94 158 GLN A N 1
ATOM 1220 C CA . GLN A 1 158 ? -8.838 5.417 17.641 1.00 91.94 158 GLN A CA 1
ATOM 1221 C C . GLN A 1 158 ? -9.996 4.534 17.163 1.00 91.94 158 GLN A C 1
ATOM 1223 O O . GLN A 1 158 ? -11.145 4.951 17.270 1.00 91.94 158 GLN A O 1
ATOM 1228 N N . ILE A 1 159 ? -9.718 3.308 16.708 1.00 92.00 159 ILE A N 1
ATOM 1229 C CA . ILE A 1 159 ? -10.760 2.330 16.356 1.00 92.00 159 ILE A CA 1
ATOM 1230 C C . ILE A 1 159 ? -11.669 2.064 17.562 1.00 92.00 159 ILE A C 1
ATOM 1232 O O . ILE A 1 159 ? -12.881 2.237 17.467 1.00 92.00 159 ILE A O 1
ATOM 1236 N N . SER A 1 160 ? -11.084 1.743 18.720 1.00 91.38 160 SER A N 1
ATOM 1237 C CA . SER A 1 160 ? -11.850 1.464 19.940 1.00 91.38 160 SER A CA 1
ATOM 1238 C C . SER A 1 160 ? -12.680 2.667 20.410 1.00 91.38 160 SER A C 1
ATOM 1240 O O . SER A 1 160 ? -13.820 2.511 20.853 1.00 91.38 160 SER A O 1
ATOM 1242 N N . ALA A 1 161 ? -12.146 3.885 20.284 1.00 89.75 161 ALA A N 1
ATOM 1243 C CA . ALA A 1 161 ? -12.870 5.112 20.604 1.00 89.75 161 ALA A CA 1
ATOM 1244 C C . ALA A 1 161 ? -14.081 5.330 19.678 1.00 89.75 161 ALA A C 1
ATOM 1246 O O . ALA A 1 161 ? -15.150 5.718 20.147 1.00 89.75 161 ALA A O 1
ATOM 1247 N N . ILE A 1 162 ? -13.942 5.042 18.380 1.00 89.25 162 ILE A N 1
ATOM 1248 C CA . ILE A 1 162 ? -15.052 5.138 17.422 1.00 89.25 162 ILE A CA 1
ATOM 1249 C C . ILE A 1 162 ? -16.126 4.097 17.748 1.00 89.25 162 ILE A C 1
ATOM 1251 O O . ILE A 1 162 ? -17.305 4.434 17.839 1.00 89.25 162 ILE A O 1
ATOM 1255 N N . GLU A 1 163 ? -15.728 2.845 17.973 1.00 90.12 163 GLU A N 1
ATOM 1256 C CA . GLU A 1 163 ? -16.657 1.755 18.287 1.00 90.12 163 GLU A CA 1
ATOM 1257 C C . GLU A 1 163 ? -17.419 2.010 19.592 1.00 90.12 163 GLU A C 1
ATOM 1259 O O . GLU A 1 163 ? -18.642 1.887 19.633 1.00 90.12 163 GLU A O 1
ATOM 1264 N N . SER A 1 164 ? -16.721 2.431 20.650 1.00 88.06 164 SER A N 1
ATOM 1265 C CA . SER A 1 164 ? -17.354 2.762 21.933 1.00 88.06 164 SER A CA 1
ATOM 1266 C C . SER A 1 164 ? -18.295 3.967 21.833 1.00 88.06 164 SER A C 1
ATOM 1268 O O . SER A 1 164 ? -19.384 3.941 22.412 1.00 88.06 164 SER A O 1
ATOM 1270 N N . GLY A 1 165 ? -17.926 4.997 21.066 1.00 85.38 165 GLY A N 1
ATOM 1271 C CA . GLY A 1 165 ? -18.786 6.152 20.805 1.00 85.38 165 GLY A CA 1
ATOM 1272 C C . GLY A 1 165 ? -20.080 5.770 20.084 1.00 85.38 165 GLY A C 1
ATOM 1273 O O . GLY A 1 165 ? -21.163 6.216 20.470 1.00 85.38 165 GLY A O 1
ATOM 1274 N N . GLU A 1 166 ? -19.993 4.892 19.087 1.00 82.38 166 GLU A N 1
ATOM 1275 C CA . GLU A 1 166 ? -21.169 4.368 18.394 1.00 82.38 166 GLU A CA 1
ATOM 1276 C C . GLU A 1 166 ? -22.034 3.479 19.279 1.00 82.38 166 GLU A C 1
ATOM 1278 O O . GLU A 1 166 ? -23.256 3.619 19.278 1.00 82.38 166 GLU A O 1
ATOM 1283 N N . MET A 1 167 ? -21.426 2.598 20.076 1.00 75.56 167 MET A N 1
ATOM 1284 C CA . MET A 1 167 ? -22.163 1.798 21.052 1.00 75.56 167 MET A CA 1
ATOM 1285 C C . MET A 1 167 ? -22.923 2.691 22.037 1.00 75.56 167 MET A C 1
ATOM 1287 O O . MET A 1 167 ? -24.088 2.427 22.324 1.00 75.56 167 MET A O 1
ATOM 1291 N N . ALA A 1 168 ? -22.308 3.778 22.509 1.00 79.31 168 ALA A N 1
ATOM 1292 C CA . ALA A 1 168 ? -22.959 4.735 23.397 1.00 79.31 168 ALA A CA 1
ATOM 1293 C C . ALA A 1 168 ? -24.114 5.485 22.709 1.00 79.31 168 ALA A C 1
ATOM 1295 O O . ALA A 1 168 ? -25.161 5.698 23.324 1.00 79.31 168 ALA A O 1
ATOM 1296 N N . ALA A 1 169 ? -23.959 5.874 21.441 1.00 78.81 169 ALA A N 1
ATOM 1297 C CA . ALA A 1 169 ? -25.030 6.495 20.662 1.00 78.81 169 ALA A CA 1
ATOM 1298 C C . ALA A 1 169 ? -26.200 5.523 20.424 1.00 78.81 169 ALA A C 1
ATOM 1300 O O . ALA A 1 169 ? -27.357 5.886 20.636 1.00 78.81 169 ALA A O 1
ATOM 1301 N N . ASN A 1 170 ? -25.902 4.270 20.077 1.00 79.50 170 ASN A N 1
ATOM 1302 C CA . ASN A 1 170 ? -26.901 3.223 19.874 1.00 79.50 170 ASN A CA 1
ATOM 1303 C C . ASN A 1 170 ? -27.630 2.868 21.174 1.00 79.50 170 ASN A C 1
ATOM 1305 O O . ASN A 1 170 ? -28.850 2.728 21.168 1.00 79.50 170 ASN A O 1
ATOM 1309 N N . ALA A 1 171 ? -26.919 2.798 22.302 1.00 77.12 171 ALA A N 1
ATOM 1310 C CA . ALA A 1 171 ? -27.530 2.594 23.613 1.00 77.12 171 ALA A CA 1
ATOM 1311 C C . ALA A 1 171 ? -28.508 3.727 23.958 1.00 77.12 171 ALA A C 1
ATOM 1313 O O . ALA A 1 171 ? -29.619 3.459 24.407 1.00 77.12 171 ALA A O 1
ATOM 1314 N N . LYS A 1 172 ? -28.149 4.988 23.673 1.00 80.38 172 LYS A N 1
ATOM 1315 C CA . LYS A 1 172 ? -29.055 6.136 23.853 1.00 80.38 172 LYS A CA 1
ATOM 1316 C C . LYS A 1 172 ? -30.308 6.022 22.983 1.00 80.38 172 LYS A C 1
ATOM 1318 O O . LYS A 1 172 ? -31.414 6.226 23.482 1.00 80.38 172 LYS A O 1
ATOM 1323 N N . LEU A 1 173 ? -30.158 5.655 21.710 1.00 81.25 173 LEU A N 1
ATOM 1324 C CA . LEU A 1 173 ? -31.297 5.419 20.817 1.00 81.25 173 LEU A CA 1
ATOM 1325 C C . LEU A 1 173 ? -32.192 4.289 21.335 1.00 81.25 173 LEU A C 1
ATOM 1327 O O . LEU A 1 173 ? -33.409 4.442 21.350 1.00 81.25 173 LEU A O 1
ATOM 1331 N N . GLN A 1 174 ? -31.605 3.200 21.831 1.00 80.19 174 GLN A N 1
ATOM 1332 C CA . GLN A 1 174 ? -32.357 2.087 22.402 1.00 80.19 174 GLN A CA 1
ATOM 1333 C C . GLN A 1 174 ? -33.125 2.513 23.657 1.00 80.19 174 GLN A C 1
ATOM 1335 O O . GLN A 1 174 ? -34.314 2.235 23.763 1.00 80.19 174 GLN A O 1
ATOM 1340 N N . THR A 1 175 ? -32.499 3.272 24.561 1.00 83.12 175 THR A N 1
ATOM 1341 C CA . THR A 1 175 ? -33.197 3.817 25.736 1.00 83.12 175 THR A CA 1
ATOM 1342 C C . THR A 1 175 ? -34.342 4.755 25.351 1.00 83.12 175 THR A C 1
ATOM 1344 O O . THR A 1 175 ? -35.396 4.714 25.981 1.00 83.12 175 THR A O 1
ATOM 1347 N N . ALA A 1 176 ? -34.182 5.553 24.289 1.00 84.31 176 ALA A N 1
ATOM 1348 C CA . ALA A 1 176 ? -35.248 6.404 23.769 1.00 84.31 176 ALA A CA 1
ATOM 1349 C C . ALA A 1 176 ? -36.393 5.573 23.162 1.00 84.31 176 ALA A C 1
ATOM 1351 O O . ALA A 1 176 ? -37.559 5.845 23.436 1.00 84.31 176 ALA A O 1
ATOM 1352 N N . LEU A 1 177 ? -36.080 4.517 22.406 1.00 83.38 177 LEU A N 1
ATOM 1353 C CA . LEU A 1 177 ? -37.074 3.585 21.865 1.00 83.38 177 LEU A CA 1
ATOM 1354 C C . LEU A 1 177 ? -37.829 2.839 22.969 1.00 83.38 177 LEU A C 1
ATOM 1356 O O . LEU A 1 177 ? -39.048 2.712 22.904 1.00 83.38 177 LEU A O 1
ATOM 1360 N N . ASP A 1 178 ? -37.130 2.380 24.003 1.00 82.19 178 ASP A N 1
ATOM 1361 C CA . ASP A 1 178 ? -37.756 1.698 25.134 1.00 82.19 178 ASP A CA 1
ATOM 1362 C C . ASP A 1 178 ? -38.595 2.659 25.990 1.00 82.19 178 ASP A C 1
ATOM 1364 O O . ASP A 1 178 ? -39.626 2.252 26.519 1.00 82.19 178 ASP A O 1
ATOM 1368 N N . SER A 1 179 ? -38.235 3.948 26.049 1.00 80.06 179 SER A N 1
ATOM 1369 C CA . SER A 1 179 ? -39.068 4.987 26.676 1.00 80.06 179 SER A CA 1
ATOM 1370 C C . SER A 1 179 ? -40.350 5.309 25.897 1.00 80.06 179 SER A C 1
ATOM 1372 O O . SER A 1 179 ? -41.306 5.817 26.476 1.00 80.06 179 SER A O 1
ATOM 1374 N N . LEU A 1 180 ? -40.386 4.990 24.598 1.00 74.94 180 LEU A N 1
ATOM 1375 C CA . LEU A 1 180 ? -41.547 5.183 23.725 1.00 74.94 180 LEU A CA 1
ATOM 1376 C C . LEU A 1 180 ? -42.516 3.993 23.749 1.00 74.94 180 LEU A C 1
ATOM 1378 O O . LEU A 1 180 ? -43.617 4.105 23.211 1.00 74.94 180 LEU A O 1
ATOM 1382 N N . LYS A 1 181 ? -42.145 2.860 24.364 1.00 64.25 181 LYS A N 1
ATOM 1383 C CA . LYS A 1 181 ? -43.078 1.749 24.585 1.00 64.25 181 LYS A CA 1
ATOM 1384 C C . LYS A 1 181 ? -44.056 2.153 25.695 1.00 64.25 181 LYS A C 1
ATOM 1386 O O . LYS A 1 181 ? -43.621 2.345 26.833 1.00 64.25 181 LYS A O 1
ATOM 1391 N N . PRO A 1 182 ? -45.361 2.300 25.407 1.00 64.75 182 PRO A N 1
ATOM 1392 C CA . PRO A 1 182 ? -46.317 2.729 26.414 1.00 64.75 182 PRO A CA 1
ATOM 1393 C C . PRO A 1 182 ? -46.403 1.684 27.531 1.00 64.75 182 PRO A C 1
ATOM 1395 O O . PRO A 1 182 ? -46.727 0.523 27.286 1.00 64.75 182 PRO A O 1
ATOM 1398 N N . LYS A 1 183 ? -46.145 2.110 28.772 1.00 57.19 183 LYS A N 1
ATOM 1399 C CA . LYS A 1 183 ? -46.514 1.367 29.983 1.00 57.19 183 LYS A CA 1
ATOM 1400 C C . LYS A 1 183 ? -48.023 1.506 30.198 1.00 57.19 183 LYS A C 1
ATOM 1402 O O . LYS A 1 183 ? -48.457 2.216 31.098 1.00 57.19 183 LYS A O 1
ATOM 1407 N N . HIS A 1 184 ? -48.834 0.915 29.327 1.00 58.69 184 HIS A N 1
ATOM 1408 C CA . HIS A 1 184 ? -50.240 0.724 29.664 1.00 58.69 184 HIS A CA 1
ATOM 1409 C C . HIS A 1 184 ? -50.335 -0.497 30.575 1.00 58.69 184 HIS A C 1
ATOM 1411 O O . HIS A 1 184 ? -50.444 -1.626 30.102 1.00 58.69 184 HIS A O 1
ATOM 1417 N N . ASP A 1 185 ? -50.282 -0.246 31.885 1.00 55.59 185 ASP A N 1
ATOM 1418 C CA . ASP A 1 185 ? -50.972 -1.104 32.843 1.00 55.59 185 ASP A CA 1
ATOM 1419 C C . ASP A 1 185 ? -52.456 -1.008 32.485 1.00 55.59 185 ASP A C 1
ATOM 1421 O O . ASP A 1 185 ? -53.133 -0.020 32.785 1.00 55.59 185 ASP A O 1
ATOM 1425 N N . TYR A 1 186 ? -52.950 -1.998 31.743 1.00 54.88 186 TYR A N 1
ATOM 1426 C CA . TYR A 1 186 ? -54.381 -2.224 31.650 1.00 54.88 186 TYR A CA 1
ATOM 1427 C C . TYR A 1 186 ? -54.831 -2.634 33.048 1.00 54.88 186 TYR A C 1
ATOM 1429 O O . TYR A 1 186 ? -54.734 -3.800 33.420 1.00 54.88 186 TYR A O 1
ATOM 1437 N N . TYR A 1 187 ? -55.267 -1.653 33.838 1.00 55.09 187 TYR A N 1
ATOM 1438 C CA . TYR A 1 187 ? -56.046 -1.932 35.029 1.00 55.09 187 TYR A CA 1
ATOM 1439 C C . TYR A 1 187 ? -57.237 -2.794 34.616 1.00 55.09 187 TYR A C 1
ATOM 1441 O O . TYR A 1 187 ? -58.007 -2.442 33.718 1.00 55.09 187 TYR A O 1
ATOM 1449 N N . GLU A 1 188 ? -57.301 -3.954 35.261 1.00 52.00 188 GLU A N 1
ATOM 1450 C CA . GLU A 1 188 ? -58.412 -4.888 35.270 1.00 52.00 188 GLU A CA 1
ATOM 1451 C C . GLU A 1 188 ? -59.714 -4.110 35.488 1.00 52.00 188 GLU A C 1
ATOM 1453 O O . GLU A 1 188 ? -59.896 -3.450 36.513 1.00 52.00 188 GLU A O 1
ATOM 1458 N N . TYR A 1 189 ? -60.619 -4.175 34.515 1.00 52.00 189 TYR A N 1
ATOM 1459 C CA . TYR A 1 189 ? -62.020 -3.884 34.779 1.00 52.00 189 TYR A CA 1
ATOM 1460 C C . TYR A 1 189 ? -62.678 -5.200 35.189 1.00 52.00 189 TYR A C 1
ATOM 1462 O O . TYR A 1 189 ? -62.921 -6.066 34.346 1.00 52.00 189 TYR A O 1
ATOM 1470 N N . SER A 1 190 ? -62.863 -5.336 36.505 1.00 54.53 190 SER A N 1
ATOM 1471 C CA . SER A 1 190 ? -63.758 -6.290 37.168 1.00 54.53 190 SER A CA 1
ATOM 1472 C C . SER A 1 190 ? -65.201 -6.168 36.690 1.00 54.53 190 SER A C 1
ATOM 1474 O O . SER A 1 190 ? -65.623 -5.029 36.376 1.00 54.53 190 SER A O 1
#

Radius of gyration: 23.2 Å; chains: 1; bounding box: 80×30×62 Å

Secondary structure (DSSP, 8-state):
-HHHHHHHHHHHHHHTT-HHHHHHHHHHHHHHHTT--S-BTTTB-HHHHHHHHHHHHHHTT-HHHHHHHHHHHHHHHTS-HHHHHHHHHHSTT-HHHHHHHHHHHHT---EEEETTEEEE--TTS--EEHHHHHHHHTSTTTTT-HHHHHHHHHHHHHHHHHHHHHHHHHHHHHHHHHHTS---------

pLDDT: mean 88.65, std 9.67, range [52.0, 97.81]

Sequence (190 aa):
MLVRGLQILCDVLVIRNKFSLAMTSAKTLLRERKKIPNADDMIGYYYQDLQRGGKAFALAGKKRKGKTFFIKAFKQSGGCIAATLDAVTAIENDEKLADLFLRSLEQS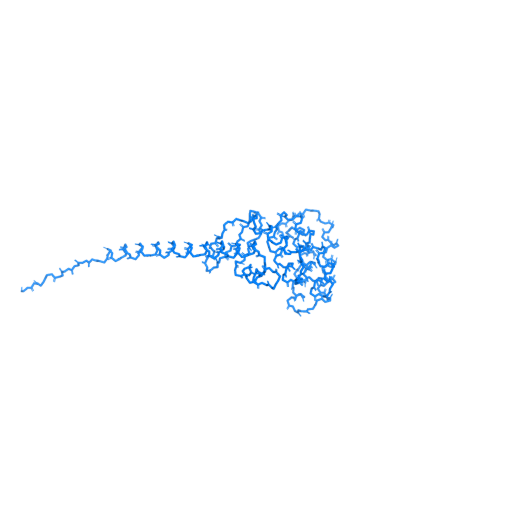GPVLRLGQSFMLQPDNLPAVEVVAILKALEGPKLSLDERASQQIQRLKAQISAIESGEMAANAKLQTALDSLKPKHDYYEYS

Foldseek 3Di:
DVLLVLVVVLVVCVVVLVLVVSLVSLVVNLVVVVVPPDDDPSNHDSLVSLLSNLLSCLSVVNNVRSVVSLVVSCVVVVQALVSLLSNCVSDPPDPVSLVSNLVSLVQWDAWDDDDPFTWTDHPPHDIDTVVSVLVSCVGPNNVPDPSSVVSNVRNVVSVVVVVVVVVVVVVVVVVVVVVPPDPPPPDDDD